Protein AF-A0AAD5UY06-F1 (afdb_monomer)

Structure (mmCIF, N/CA/C/O backbone):
data_AF-A0AAD5UY06-F1
#
_entry.id   AF-A0AAD5UY06-F1
#
loop_
_atom_site.group_PDB
_atom_site.id
_atom_site.type_symbol
_atom_site.label_atom_id
_atom_site.label_alt_id
_atom_site.label_comp_id
_atom_site.label_asym_id
_atom_site.label_entity_id
_atom_site.label_seq_id
_atom_site.pdbx_PDB_ins_code
_atom_site.Cartn_x
_atom_site.Cartn_y
_atom_site.Cartn_z
_atom_site.occupancy
_atom_site.B_iso_or_equiv
_atom_site.auth_seq_id
_atom_site.auth_comp_id
_atom_site.auth_asym_id
_atom_site.auth_atom_id
_atom_site.pdbx_PDB_model_num
ATOM 1 N N . MET A 1 1 ? -29.757 24.086 24.046 1.00 77.75 1 MET A N 1
ATOM 2 C CA . MET A 1 1 ? -29.259 24.997 22.995 1.00 77.75 1 MET A CA 1
ATOM 3 C C . MET A 1 1 ? -27.754 25.068 23.158 1.00 77.75 1 MET A C 1
ATOM 5 O O . MET A 1 1 ? -27.304 25.549 24.189 1.00 77.75 1 MET A O 1
ATOM 9 N N . SER A 1 2 ? -26.995 24.480 22.238 1.00 86.00 2 SER A N 1
ATOM 10 C CA . SER A 1 2 ? -25.531 24.543 22.242 1.00 86.00 2 SER A CA 1
ATOM 11 C C . SER A 1 2 ? -25.090 25.928 21.772 1.00 86.00 2 SER A C 1
ATOM 13 O O . SER A 1 2 ? -25.545 26.397 20.732 1.00 86.00 2 SER A O 1
ATOM 15 N N . LEU A 1 3 ? -24.246 26.596 22.554 1.00 94.00 3 LEU A N 1
ATOM 16 C CA . LEU A 1 3 ? -23.576 27.822 22.129 1.00 94.00 3 LEU A CA 1
ATOM 17 C C . LEU A 1 3 ? -22.246 27.446 21.473 1.00 94.00 3 LEU A C 1
ATOM 19 O O . LEU A 1 3 ? -21.562 26.544 21.951 1.00 94.00 3 LEU A O 1
ATOM 23 N N . PHE A 1 4 ? -21.885 28.150 20.408 1.00 95.19 4 PHE A N 1
ATOM 24 C CA . PHE A 1 4 ? -20.635 27.997 19.672 1.00 95.19 4 PHE A CA 1
ATOM 25 C C . PHE A 1 4 ? -19.653 29.082 20.136 1.00 95.19 4 PHE A C 1
ATOM 27 O O . PHE A 1 4 ? -19.821 30.248 19.759 1.00 95.19 4 PHE A O 1
ATOM 34 N N . PRO A 1 5 ? -18.688 28.768 21.017 1.00 95.00 5 PRO A N 1
ATOM 35 C CA . PRO A 1 5 ? -17.690 29.734 21.456 1.00 95.00 5 PRO A CA 1
ATOM 36 C C . PRO A 1 5 ? -16.644 29.983 20.358 1.00 95.00 5 PRO A C 1
ATOM 38 O O . PRO A 1 5 ? -16.242 29.067 19.647 1.00 95.00 5 PRO A O 1
ATOM 4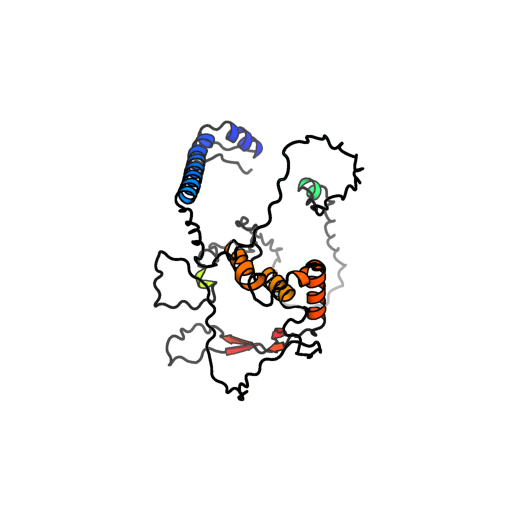1 N N . CYS A 1 6 ? -16.184 31.229 20.237 1.00 93.94 6 CYS A N 1
ATOM 42 C CA . CYS A 1 6 ? -14.934 31.561 19.549 1.00 93.94 6 CYS A CA 1
ATOM 43 C C . CYS A 1 6 ? -13.732 31.105 20.406 1.00 93.94 6 CYS A C 1
ATOM 45 O O . CYS A 1 6 ? -13.912 30.560 21.495 1.00 93.94 6 CYS A O 1
ATOM 47 N N . ILE A 1 7 ? -12.502 31.339 19.944 1.00 88.62 7 ILE A N 1
ATOM 48 C CA . ILE A 1 7 ? -11.278 31.008 20.692 1.00 88.62 7 ILE A CA 1
ATOM 49 C C . ILE A 1 7 ? -11.298 31.579 22.121 1.00 88.62 7 ILE A C 1
ATOM 51 O O . ILE A 1 7 ? -11.891 32.634 22.377 1.00 88.62 7 ILE A O 1
ATOM 55 N N . LEU A 1 8 ? -10.616 30.895 23.049 1.00 85.00 8 LEU A N 1
ATOM 56 C CA . LEU A 1 8 ? -10.601 31.212 24.489 1.00 85.00 8 LEU A CA 1
ATOM 57 C C . LEU A 1 8 ? -10.197 32.665 24.790 1.00 85.00 8 LEU A C 1
ATOM 59 O O . LEU A 1 8 ? -10.628 33.243 25.783 1.00 85.00 8 LEU A O 1
ATOM 63 N N . SER A 1 9 ? -9.411 33.291 23.915 1.00 86.69 9 SER A N 1
ATOM 64 C CA . SER A 1 9 ? -9.004 34.689 24.056 1.00 86.69 9 SER A CA 1
ATOM 65 C C . SER A 1 9 ? -10.114 35.688 23.685 1.00 86.69 9 SER A C 1
ATOM 67 O O . SER A 1 9 ? -10.102 36.825 24.167 1.00 86.69 9 SER A O 1
ATOM 69 N N . CYS A 1 10 ? -11.095 35.306 22.860 1.00 93.06 10 CYS A N 1
ATOM 70 C CA . CYS A 1 10 ? -12.186 36.175 22.412 1.00 93.06 10 CYS A CA 1
ATOM 71 C C . CYS A 1 10 ? -13.380 36.212 23.383 1.00 93.06 10 CYS A C 1
ATOM 73 O O . CYS A 1 10 ? -14.016 37.259 23.520 1.00 93.06 10 CYS A O 1
ATOM 75 N N . ASN A 1 11 ? -13.670 35.111 24.088 1.00 94.00 11 ASN A N 1
ATOM 76 C CA . ASN A 1 11 ? -14.791 34.983 25.040 1.00 94.00 11 ASN A CA 1
ATOM 77 C C . ASN A 1 11 ? -16.193 35.307 24.473 1.00 94.00 11 ASN A C 1
ATOM 79 O O . ASN A 1 11 ? -17.144 35.498 25.232 1.00 94.00 11 ASN A O 1
ATOM 83 N N . ARG A 1 12 ? -16.365 35.355 23.147 1.00 95.19 12 ARG A N 1
ATOM 84 C CA . ARG A 1 12 ? -17.683 35.502 22.506 1.00 95.19 12 ARG A CA 1
ATOM 85 C C . ARG A 1 12 ? -18.264 34.136 22.168 1.00 95.19 12 ARG A C 1
ATOM 87 O O . ARG A 1 12 ? -17.536 33.252 21.729 1.00 95.19 12 ARG A O 1
ATOM 94 N N . SER A 1 13 ? -19.573 33.980 22.349 1.00 96.69 13 SER A N 1
ATOM 95 C CA . SER A 1 13 ? -20.305 32.767 21.978 1.00 96.69 13 SER A CA 1
ATOM 96 C C . SER A 1 13 ? -21.542 33.104 21.152 1.00 96.69 13 SER A C 1
ATOM 98 O O . SER A 1 13 ? -22.150 34.161 21.324 1.00 96.69 13 SER A O 1
ATOM 100 N N . PHE A 1 14 ? -21.886 32.211 20.227 1.00 97.19 14 PHE A N 1
ATOM 101 C CA . PHE A 1 14 ? -22.936 32.416 19.234 1.00 97.19 14 PHE A CA 1
ATOM 102 C C . PHE A 1 14 ? -23.979 31.305 19.322 1.00 97.19 14 PHE A C 1
ATOM 104 O O . PHE A 1 14 ? -23.667 30.167 19.657 1.00 97.19 14 PHE A O 1
ATOM 111 N N . GLN A 1 15 ? -25.238 31.628 19.031 1.00 96.44 15 GLN A N 1
ATOM 112 C CA . GLN A 1 15 ? -26.334 30.648 19.055 1.00 96.44 15 GLN A CA 1
ATOM 113 C C . GLN A 1 15 ? -26.358 29.753 17.810 1.00 96.44 15 GLN A C 1
ATOM 115 O O . GLN A 1 15 ? -26.984 28.698 17.821 1.00 96.44 15 GLN A O 1
ATOM 120 N N . THR A 1 16 ? -25.690 30.178 16.739 1.00 96.62 16 THR A N 1
ATOM 121 C CA . THR A 1 16 ? -25.602 29.460 15.470 1.00 96.62 16 THR A CA 1
ATOM 122 C C . THR A 1 16 ? -24.152 29.399 15.015 1.00 96.62 16 THR A C 1
ATOM 124 O O . THR A 1 16 ? -23.382 30.340 15.219 1.00 96.62 16 THR A O 1
ATOM 127 N N . GLU A 1 17 ? -23.793 28.304 14.355 1.00 95.12 17 GLU A N 1
ATOM 128 C CA . GLU A 1 17 ? -22.477 28.110 13.740 1.00 95.12 17 GLU A CA 1
ATOM 129 C C . GLU A 1 17 ? -22.175 29.195 12.694 1.00 95.12 17 GLU A C 1
ATOM 131 O O . GLU A 1 17 ? -21.073 29.732 12.635 1.00 95.12 17 GLU A O 1
ATOM 136 N N . HIS A 1 18 ? -23.191 29.622 11.940 1.00 95.75 18 HIS A N 1
ATOM 137 C CA . HIS A 1 18 ? -23.053 30.716 10.979 1.00 95.75 18 HIS A CA 1
ATOM 138 C C . HIS A 1 18 ? -22.648 32.047 11.641 1.00 95.75 18 HIS A C 1
ATOM 140 O O . HIS A 1 18 ? -21.861 32.805 11.078 1.00 95.75 18 HIS A O 1
ATOM 146 N N . GLY A 1 19 ? -23.139 32.321 12.856 1.00 96.19 19 GLY A N 1
ATOM 147 C CA . GLY A 1 19 ? -22.737 33.501 13.624 1.00 96.19 19 GLY A CA 1
ATOM 148 C C . GLY A 1 19 ? -21.281 33.440 14.094 1.00 96.19 19 GLY A C 1
ATOM 149 O O . GLY A 1 19 ? -20.607 34.469 14.106 1.00 96.19 19 GLY A O 1
ATOM 150 N N . LEU A 1 20 ? -20.785 32.241 14.425 1.00 96.62 20 LEU A N 1
ATOM 151 C CA . LEU A 1 20 ? -19.372 32.020 14.738 1.00 96.62 20 LEU A CA 1
ATOM 152 C C . LEU A 1 20 ? -18.494 32.286 13.509 1.00 96.62 20 LEU A C 1
ATOM 154 O O . LEU A 1 20 ? -17.510 33.009 13.628 1.00 96.62 20 LEU A O 1
ATOM 158 N N . TYR A 1 21 ? -18.879 31.762 12.344 1.00 95.31 21 TYR A N 1
ATOM 159 C CA . TYR A 1 21 ? -18.128 31.921 11.097 1.00 95.31 21 TYR A CA 1
ATOM 160 C C . TYR A 1 21 ? -17.954 33.398 10.701 1.00 95.31 21 TYR A C 1
ATOM 162 O O . TYR A 1 21 ? -16.833 33.868 10.533 1.00 95.31 21 TYR A O 1
ATOM 170 N N . ILE A 1 22 ? -19.044 34.178 10.675 1.00 96.56 22 ILE A N 1
ATOM 171 C CA . ILE A 1 22 ? -18.985 35.625 10.375 1.00 96.56 22 ILE A CA 1
ATOM 172 C C . ILE A 1 22 ? -18.099 36.369 11.385 1.00 96.56 22 ILE A C 1
ATOM 174 O O . ILE A 1 22 ? -17.405 37.336 11.057 1.00 96.56 22 ILE A O 1
ATOM 178 N N . HIS A 1 23 ? -18.142 35.946 12.648 1.00 96.19 23 HIS A N 1
ATOM 179 C CA . HIS A 1 23 ? -17.313 36.547 13.673 1.00 96.19 23 HIS A CA 1
ATOM 180 C C . HIS A 1 23 ? -15.830 36.206 13.500 1.00 96.19 23 HIS A C 1
ATOM 182 O O . HIS A 1 23 ? -15.013 37.099 13.692 1.00 96.19 23 HIS A O 1
ATOM 188 N N . GLN A 1 24 ? -15.477 34.969 13.140 1.00 94.00 24 GLN A N 1
ATOM 189 C CA . GLN A 1 24 ? -14.088 34.555 12.913 1.00 94.00 24 GLN A CA 1
ATOM 190 C C . GLN A 1 24 ? -13.412 35.406 11.831 1.00 94.00 24 GLN A C 1
ATOM 192 O O . GLN A 1 24 ? -12.307 35.887 12.072 1.00 94.00 24 GLN A O 1
ATOM 197 N N . ASP A 1 25 ? -14.117 35.725 10.740 1.00 92.56 25 ASP A N 1
ATOM 198 C CA . ASP A 1 25 ? -13.609 36.592 9.660 1.00 92.56 25 ASP A CA 1
ATOM 199 C C . ASP A 1 25 ? -13.290 38.030 10.110 1.00 92.56 25 ASP A C 1
ATOM 201 O O . ASP A 1 25 ? -12.508 38.738 9.479 1.00 92.56 25 ASP A O 1
ATOM 205 N N . THR A 1 26 ? -13.900 38.493 11.205 1.00 94.25 26 THR A N 1
ATOM 206 C CA . THR A 1 26 ? -13.726 39.860 11.735 1.00 94.25 26 THR A CA 1
ATOM 207 C C . THR A 1 26 ? -13.037 39.895 13.100 1.00 94.25 26 THR A C 1
ATOM 209 O O . THR A 1 26 ? -12.830 40.966 13.680 1.00 94.25 26 THR A O 1
ATOM 212 N N . CYS A 1 27 ? -12.685 38.736 13.656 1.00 94.38 27 CYS A N 1
ATOM 213 C CA . CYS A 1 27 ? -12.135 38.629 14.995 1.00 94.38 27 CYS A CA 1
ATOM 214 C C . CYS A 1 27 ? -10.631 38.902 14.968 1.00 94.38 27 CYS A C 1
ATOM 216 O O . CYS A 1 27 ? -9.838 38.026 14.638 1.00 94.38 27 CYS A O 1
ATOM 218 N N . ALA A 1 28 ? -10.233 40.091 15.428 1.00 91.00 28 ALA A N 1
ATOM 219 C CA . ALA A 1 28 ? -8.824 40.485 15.518 1.00 91.00 28 ALA A CA 1
ATOM 220 C C . ALA A 1 28 ? -7.954 39.495 16.316 1.00 91.00 28 ALA A C 1
ATOM 222 O O . ALA A 1 28 ? -6.780 39.332 16.016 1.00 91.00 28 ALA A O 1
ATOM 223 N N . LYS A 1 29 ? -8.525 38.815 17.323 1.00 89.44 29 LYS A N 1
ATOM 224 C CA . LYS A 1 29 ? -7.802 37.806 18.116 1.00 89.44 29 LYS A CA 1
ATOM 225 C C . LYS A 1 29 ? -7.664 36.465 17.398 1.00 89.44 29 LYS A C 1
ATOM 227 O O . LYS A 1 29 ? -6.741 35.724 17.694 1.00 89.44 29 LYS A O 1
ATOM 232 N N . TYR A 1 30 ? -8.598 36.148 16.502 1.00 86.94 30 TYR A N 1
ATOM 233 C CA . TYR A 1 30 ? -8.560 34.930 15.695 1.00 86.94 30 TYR A CA 1
ATOM 234 C C . TYR A 1 30 ? -7.515 35.054 14.587 1.00 86.94 30 TYR A C 1
ATOM 236 O O . TYR A 1 30 ? -6.731 34.138 14.389 1.00 86.94 30 TYR A O 1
ATOM 244 N N . SER A 1 31 ? -7.428 36.228 13.954 1.00 82.69 31 SER A N 1
ATOM 245 C CA . SER A 1 31 ? -6.399 36.518 12.950 1.00 82.69 31 SER A CA 1
ATOM 246 C C . SER A 1 31 ? -4.975 36.606 13.513 1.00 82.69 31 SER A C 1
ATOM 248 O O . SER A 1 31 ? -4.021 36.458 12.759 1.00 82.69 31 SER A O 1
ATOM 250 N N . ASP A 1 32 ? -4.815 36.883 14.811 1.00 80.19 32 ASP A N 1
ATOM 251 C CA . ASP A 1 32 ? -3.492 37.048 15.435 1.00 80.19 32 ASP A CA 1
ATOM 252 C C . ASP A 1 32 ? -2.782 35.698 15.655 1.00 80.19 32 ASP A C 1
ATOM 254 O O . ASP A 1 32 ? -1.564 35.600 15.527 1.00 80.19 32 ASP A O 1
ATOM 258 N N . GLU A 1 33 ? -3.535 34.624 15.917 1.00 67.88 33 GLU A N 1
ATOM 259 C CA . GLU A 1 33 ? -2.976 33.279 16.140 1.00 67.88 33 GLU A CA 1
ATOM 260 C C . GLU A 1 33 ? -2.447 32.631 14.846 1.00 67.88 33 GLU A C 1
ATOM 262 O O . GLU A 1 33 ? -1.496 31.849 14.895 1.00 67.88 33 GLU A O 1
ATOM 267 N N . ASP A 1 34 ? -2.960 33.029 13.677 1.00 69.12 34 ASP A N 1
ATOM 268 C CA . ASP A 1 34 ? -2.454 32.551 12.380 1.00 69.12 34 ASP A CA 1
ATOM 269 C C . ASP A 1 34 ? -1.023 33.029 12.077 1.00 69.12 34 ASP A C 1
ATOM 271 O O . ASP A 1 34 ? -0.337 32.455 11.228 1.00 69.12 34 ASP A O 1
ATOM 275 N N . THR A 1 35 ? -0.512 34.032 12.800 1.00 73.50 35 THR A N 1
ATOM 276 C CA . THR A 1 35 ? 0.880 34.485 12.640 1.00 73.50 35 THR A CA 1
ATOM 277 C C . THR A 1 35 ? 1.890 33.412 13.047 1.00 73.50 35 THR A C 1
ATOM 279 O O . THR A 1 35 ? 2.929 33.275 12.401 1.00 73.50 35 THR A O 1
ATOM 282 N N . GLN A 1 36 ? 1.571 32.590 14.054 1.00 76.44 36 GLN A N 1
ATOM 283 C CA . GLN A 1 36 ? 2.441 31.490 14.482 1.00 76.44 36 GLN A CA 1
ATOM 284 C C . GLN A 1 36 ? 2.476 30.363 13.446 1.00 76.44 36 GLN A C 1
ATOM 286 O O . GLN A 1 36 ? 3.527 29.767 13.208 1.00 76.44 36 GLN A O 1
ATOM 291 N N . LEU A 1 37 ? 1.342 30.096 12.791 1.00 78.56 37 LEU A N 1
ATOM 292 C CA . LEU A 1 37 ? 1.245 29.089 11.738 1.00 78.56 37 LEU A CA 1
ATOM 293 C C . LEU A 1 37 ? 1.997 29.527 10.472 1.00 78.56 37 LEU A C 1
ATOM 295 O O . LEU A 1 37 ? 2.695 28.722 9.855 1.00 78.56 37 LEU A O 1
ATOM 299 N N . LEU A 1 38 ? 1.916 30.815 10.124 1.00 81.62 38 LEU A N 1
ATOM 300 C CA . LEU A 1 38 ? 2.693 31.407 9.033 1.00 81.62 38 LEU A CA 1
ATOM 301 C C . LEU A 1 38 ? 4.203 31.377 9.310 1.00 81.62 38 LEU A C 1
ATOM 303 O O . LEU A 1 38 ? 4.976 31.055 8.408 1.00 81.62 38 LEU A O 1
ATOM 307 N N . GLU A 1 39 ? 4.631 31.646 10.546 1.00 86.75 39 GLU A N 1
ATOM 308 C CA . GLU A 1 39 ? 6.047 31.563 10.925 1.00 86.75 39 GLU A CA 1
ATOM 309 C C . GLU A 1 39 ? 6.565 30.116 10.894 1.00 86.75 39 GLU A C 1
ATOM 311 O O . GLU A 1 39 ? 7.663 29.862 10.398 1.00 86.75 39 GLU A O 1
ATOM 316 N N . LEU A 1 40 ? 5.758 29.138 11.324 1.00 83.00 40 LEU A N 1
ATOM 317 C CA . LEU A 1 40 ? 6.093 27.715 11.190 1.00 83.00 40 LEU A CA 1
ATOM 318 C C . LEU A 1 40 ? 6.228 27.279 9.726 1.00 83.00 40 LEU A C 1
ATOM 320 O O . LEU A 1 40 ? 7.172 26.566 9.382 1.00 83.00 40 LEU A O 1
ATOM 324 N N . LEU A 1 41 ? 5.323 27.728 8.852 1.00 88.62 41 LEU A N 1
ATOM 325 C CA . LEU A 1 41 ? 5.417 27.497 7.408 1.00 88.62 41 LEU A CA 1
ATOM 326 C C . LEU A 1 41 ? 6.693 28.111 6.822 1.00 88.62 41 LEU A C 1
ATOM 328 O O . LEU A 1 41 ? 7.373 27.464 6.020 1.00 88.62 41 LEU A O 1
ATOM 332 N N . ARG A 1 42 ? 7.054 29.327 7.247 1.00 92.69 42 ARG A N 1
ATOM 333 C CA . ARG A 1 42 ? 8.292 29.995 6.829 1.00 92.69 42 ARG A CA 1
ATOM 334 C C . ARG A 1 42 ? 9.521 29.180 7.228 1.00 92.69 42 ARG A C 1
ATOM 336 O O . ARG A 1 42 ? 10.321 28.843 6.358 1.00 92.69 42 ARG A O 1
ATOM 343 N N . LEU A 1 43 ? 9.614 28.775 8.495 1.00 92.69 43 LEU A N 1
ATOM 344 C CA . LEU A 1 43 ? 10.716 27.954 9.009 1.00 92.69 43 LEU A CA 1
ATOM 345 C C . LEU A 1 43 ? 10.825 26.600 8.295 1.00 92.69 43 LEU A C 1
ATOM 347 O O . LEU A 1 43 ? 11.925 26.148 7.981 1.00 92.69 43 LEU A O 1
ATOM 351 N N . HIS A 1 44 ? 9.694 25.956 8.000 1.00 91.44 44 HIS A N 1
ATOM 352 C CA . HIS A 1 44 ? 9.682 24.693 7.262 1.00 91.44 44 HIS A CA 1
ATOM 353 C C . HIS A 1 44 ? 10.210 24.865 5.832 1.00 91.44 44 HIS A C 1
ATOM 355 O O . HIS A 1 44 ? 10.978 24.040 5.338 1.00 91.44 44 HIS A O 1
ATOM 361 N N . THR A 1 45 ? 9.835 25.962 5.174 1.00 91.50 45 THR A N 1
ATOM 362 C CA . THR A 1 45 ? 10.294 26.270 3.815 1.00 91.50 45 THR A CA 1
ATOM 363 C C . THR A 1 45 ? 11.790 26.589 3.801 1.00 91.50 45 THR A C 1
ATOM 365 O O . THR A 1 45 ? 12.518 26.059 2.965 1.00 91.50 45 THR A O 1
ATOM 368 N N . GLU A 1 46 ? 12.269 27.379 4.768 1.00 93.56 46 GLU A N 1
ATOM 369 C CA . GLU A 1 46 ? 13.695 27.688 4.939 1.00 93.56 46 GLU A CA 1
ATOM 370 C C . GLU A 1 46 ? 14.524 26.417 5.150 1.00 93.56 46 GLU A C 1
ATOM 372 O O . GLU A 1 46 ? 15.559 26.239 4.503 1.00 93.56 46 GLU A O 1
ATOM 377 N N . ARG A 1 47 ? 14.032 25.480 5.968 1.00 92.12 47 ARG A N 1
ATOM 378 C CA . ARG A 1 47 ? 14.693 24.191 6.194 1.00 92.12 47 ARG A CA 1
ATOM 379 C C . ARG A 1 47 ? 14.818 23.362 4.917 1.00 92.12 47 ARG A C 1
ATOM 381 O O . ARG A 1 47 ? 15.908 22.881 4.628 1.00 92.12 47 ARG A O 1
ATOM 388 N N . ILE A 1 48 ? 13.746 23.245 4.128 1.00 88.81 48 ILE A N 1
ATOM 389 C CA . ILE A 1 48 ? 13.789 22.527 2.842 1.00 88.81 48 ILE A CA 1
ATOM 390 C C . ILE A 1 48 ? 14.817 23.170 1.905 1.00 88.81 48 ILE A C 1
ATOM 392 O O . ILE A 1 48 ? 15.586 22.470 1.249 1.00 88.81 48 ILE A O 1
ATOM 396 N N . THR A 1 49 ? 14.854 24.504 1.843 1.00 91.25 49 THR A N 1
ATOM 397 C CA . THR A 1 49 ? 15.813 25.202 0.976 1.00 91.25 49 THR A CA 1
ATOM 398 C C . THR A 1 49 ? 17.260 25.040 1.439 1.00 91.25 49 THR A C 1
ATOM 400 O O . THR A 1 49 ? 18.145 24.914 0.596 1.00 91.25 49 THR A O 1
ATOM 403 N N . ALA A 1 50 ? 17.507 24.990 2.751 1.00 90.62 50 ALA A N 1
ATOM 404 C CA . ALA A 1 50 ? 18.832 24.741 3.307 1.00 90.62 50 ALA A CA 1
ATOM 405 C C . ALA A 1 50 ? 19.296 23.302 3.027 1.00 90.62 50 ALA A C 1
ATOM 407 O O . ALA A 1 50 ? 20.404 23.106 2.537 1.00 90.62 50 ALA A O 1
ATOM 408 N N . GLU A 1 51 ? 18.424 22.309 3.231 1.00 87.38 51 GLU A N 1
ATOM 409 C CA . GLU A 1 51 ? 18.713 20.900 2.928 1.00 87.38 51 GLU A CA 1
ATOM 410 C C . GLU A 1 51 ? 18.985 20.681 1.425 1.00 87.38 51 GLU A C 1
ATOM 412 O O . GLU A 1 51 ? 19.871 19.907 1.060 1.00 87.38 51 GLU A O 1
ATOM 417 N N . ALA A 1 52 ? 18.290 21.408 0.542 1.00 83.56 52 ALA A N 1
ATOM 418 C CA . ALA A 1 52 ? 18.548 21.375 -0.899 1.00 83.56 52 ALA A CA 1
ATOM 419 C C . ALA A 1 52 ? 19.875 22.050 -1.300 1.00 83.56 52 ALA A C 1
ATOM 421 O O . ALA A 1 52 ? 20.513 21.616 -2.258 1.00 83.56 52 ALA A O 1
ATOM 422 N N . ALA A 1 53 ? 20.299 23.100 -0.589 1.00 86.00 53 ALA A N 1
ATOM 423 C CA . ALA A 1 53 ? 21.557 23.803 -0.857 1.00 86.00 53 ALA A CA 1
ATOM 424 C C . ALA A 1 53 ? 22.789 23.056 -0.317 1.00 86.00 53 ALA A C 1
ATOM 426 O O . ALA A 1 53 ? 23.878 23.183 -0.876 1.00 86.00 53 ALA A O 1
ATOM 427 N N . GLU A 1 54 ? 22.626 22.277 0.755 1.00 80.25 54 GLU A N 1
ATOM 428 C CA . GLU A 1 54 ? 23.707 21.509 1.375 1.00 80.25 54 GLU A CA 1
ATOM 429 C C . GLU A 1 54 ? 23.973 20.156 0.711 1.00 80.25 54 GLU A C 1
ATOM 431 O O . GLU A 1 54 ? 25.002 19.553 1.011 1.00 80.25 54 GLU A O 1
ATOM 436 N N . GLN A 1 55 ? 23.124 19.680 -0.212 1.00 71.94 55 GLN A N 1
ATOM 437 C CA . GLN A 1 55 ? 23.454 18.503 -1.019 1.00 71.94 55 GLN A CA 1
ATOM 438 C C . GLN A 1 55 ? 24.624 18.835 -1.958 1.00 71.94 55 GLN A C 1
ATOM 440 O O . GLN A 1 55 ? 24.441 19.538 -2.959 1.00 71.94 55 GLN A O 1
ATOM 445 N N . PRO A 1 56 ? 25.844 18.330 -1.686 1.00 58.69 56 PRO A N 1
ATOM 446 C CA . PRO A 1 56 ? 26.971 18.559 -2.565 1.00 58.69 56 PRO A CA 1
ATOM 447 C C . PRO A 1 56 ? 26.660 17.811 -3.853 1.00 58.69 56 PRO A C 1
ATOM 449 O O . PRO A 1 56 ? 26.413 16.603 -3.819 1.00 58.69 56 PRO A O 1
ATOM 452 N N . SER A 1 57 ? 26.676 18.522 -4.982 1.00 59.00 57 SER A N 1
ATOM 453 C CA . SER A 1 57 ? 26.713 17.895 -6.301 1.00 59.00 57 SER A CA 1
ATOM 454 C C . SER A 1 57 ? 27.844 16.877 -6.279 1.00 59.00 57 SER A C 1
ATOM 456 O O . SER A 1 57 ? 29.018 17.253 -6.291 1.00 59.00 57 SER A O 1
ATOM 458 N N . GLN A 1 58 ? 27.495 15.595 -6.160 1.00 56.22 58 GLN A N 1
ATOM 459 C CA . GLN A 1 58 ? 28.465 14.527 -6.266 1.00 56.22 58 GLN A CA 1
ATOM 460 C C . GLN A 1 58 ? 29.059 14.644 -7.660 1.00 56.22 58 GLN A C 1
ATOM 462 O O . GLN A 1 58 ? 28.410 14.408 -8.677 1.00 56.22 58 GLN A O 1
ATOM 467 N N . HIS A 1 59 ? 30.293 15.132 -7.648 1.00 46.81 59 HIS A N 1
ATOM 468 C CA . HIS A 1 59 ? 31.244 15.177 -8.731 1.00 46.81 59 HIS A CA 1
ATOM 469 C C . HIS A 1 59 ? 31.099 13.902 -9.574 1.00 46.81 59 HIS A C 1
ATOM 471 O O . HIS A 1 59 ? 31.525 12.823 -9.163 1.00 46.81 59 HIS A O 1
ATOM 477 N N . TYR A 1 60 ? 30.519 14.025 -10.768 1.00 51.66 60 TYR A N 1
ATOM 478 C CA . TYR A 1 60 ? 30.798 13.074 -11.832 1.00 51.66 60 TYR A CA 1
ATOM 479 C C . TYR A 1 60 ? 32.269 13.276 -12.188 1.00 51.66 60 TYR A C 1
ATOM 481 O O . TYR A 1 60 ? 32.632 14.190 -12.928 1.00 51.66 60 TYR A O 1
ATOM 489 N N . THR A 1 61 ? 33.136 12.466 -11.587 1.00 48.03 61 THR A N 1
ATOM 490 C CA . THR A 1 61 ? 34.522 12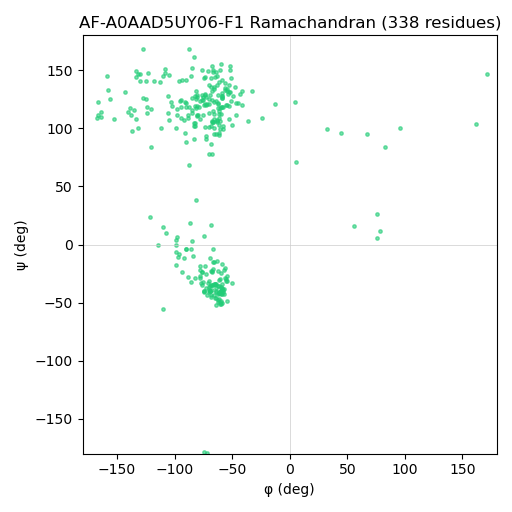.327 -12.019 1.00 48.03 61 THR A CA 1
ATOM 491 C C . THR A 1 61 ? 34.483 11.805 -13.449 1.00 48.03 61 THR A C 1
ATOM 493 O O . THR A 1 61 ? 34.183 10.636 -13.689 1.00 48.03 61 THR A O 1
ATOM 496 N N . ALA A 1 62 ? 34.716 12.710 -14.400 1.00 45.91 62 ALA A N 1
ATOM 497 C CA . ALA A 1 62 ? 34.933 12.386 -15.796 1.00 45.91 62 ALA A CA 1
ATOM 498 C C . ALA A 1 62 ? 36.042 11.331 -15.877 1.00 45.91 62 ALA A C 1
ATOM 500 O O . ALA A 1 62 ? 37.158 11.554 -15.407 1.00 45.91 62 ALA A O 1
ATOM 501 N N . LEU A 1 63 ? 35.707 10.164 -16.422 1.00 49.91 63 LEU A N 1
ATOM 502 C CA . LEU A 1 63 ? 36.685 9.137 -16.737 1.00 49.91 63 LEU A CA 1
ATOM 503 C C . LEU A 1 63 ? 37.657 9.700 -17.777 1.00 49.91 63 LEU A C 1
ATOM 505 O O . LEU A 1 63 ? 37.255 10.135 -18.856 1.00 49.91 63 LEU A O 1
ATOM 509 N N . GLU A 1 64 ? 38.931 9.695 -17.399 1.00 54.78 64 GLU A N 1
ATOM 510 C CA . GLU A 1 64 ? 40.081 9.981 -18.249 1.00 54.78 64 GLU A CA 1
ATOM 511 C C . GLU A 1 64 ? 40.048 9.142 -19.546 1.00 54.78 64 GLU A C 1
ATOM 513 O O . GLU A 1 64 ? 39.664 7.966 -19.510 1.00 54.78 64 GLU A O 1
ATOM 518 N N . PRO A 1 65 ? 40.483 9.692 -20.695 1.00 48.97 65 PRO A N 1
ATOM 519 C CA . PRO A 1 65 ? 40.598 8.934 -21.931 1.00 48.97 65 PRO A CA 1
ATOM 520 C C . PRO A 1 65 ? 41.802 7.985 -21.864 1.00 48.97 65 PRO A C 1
ATOM 522 O O . PRO A 1 65 ? 42.928 8.398 -21.593 1.00 48.97 65 PRO A O 1
ATOM 525 N N . PHE A 1 66 ? 41.567 6.709 -22.168 1.00 45.97 66 PHE A N 1
ATOM 526 C CA . PHE A 1 66 ? 42.610 5.700 -22.361 1.00 45.97 66 PHE A CA 1
ATOM 527 C C . PHE A 1 66 ? 43.681 6.159 -23.375 1.00 45.97 66 PHE A C 1
ATOM 529 O O . PHE A 1 66 ? 43.327 6.531 -24.498 1.00 45.97 66 PHE A O 1
ATOM 536 N N . PRO A 1 67 ? 44.984 6.047 -23.052 1.00 56.75 67 PRO A N 1
ATOM 537 C CA . PRO A 1 67 ? 46.061 6.180 -24.017 1.00 56.75 67 PRO A CA 1
ATOM 538 C C . PRO A 1 67 ? 46.448 4.789 -24.534 1.00 56.75 67 PRO A C 1
ATOM 540 O O . PRO A 1 67 ? 46.991 3.987 -23.788 1.00 56.75 67 PRO A O 1
ATOM 543 N N . ASP A 1 68 ? 46.123 4.489 -25.789 1.00 49.00 68 ASP A N 1
ATOM 544 C CA . ASP A 1 68 ? 46.989 3.779 -26.747 1.00 49.00 68 ASP A CA 1
ATOM 545 C C . ASP A 1 68 ? 46.148 3.219 -27.894 1.00 49.00 68 ASP A C 1
ATOM 547 O O . ASP A 1 68 ? 45.495 2.181 -27.793 1.00 49.00 68 ASP A O 1
ATOM 551 N N . SER A 1 69 ? 46.219 3.883 -29.043 1.00 45.41 69 SER A N 1
ATOM 552 C CA . SER A 1 69 ? 46.045 3.245 -30.345 1.00 45.41 69 SER A CA 1
ATOM 553 C C . SER A 1 69 ? 46.832 4.048 -31.372 1.00 45.41 69 SER A C 1
ATOM 555 O O . SER A 1 69 ? 46.501 5.182 -31.708 1.00 45.41 69 SER A O 1
ATOM 557 N N . LYS A 1 70 ? 47.936 3.445 -31.816 1.00 54.22 70 LYS A N 1
ATOM 558 C CA . LYS A 1 70 ? 48.838 3.953 -32.853 1.00 54.22 70 LYS A CA 1
ATOM 559 C C . LYS A 1 70 ? 48.073 4.226 -34.159 1.00 54.22 70 LYS A C 1
ATOM 561 O O . LYS A 1 70 ? 47.277 3.379 -34.565 1.00 54.22 70 LYS A O 1
ATOM 566 N N . PRO A 1 71 ? 48.361 5.333 -34.864 1.00 42.75 71 PRO A N 1
ATOM 567 C CA . PRO A 1 71 ? 47.751 5.617 -36.154 1.00 42.75 71 PRO A CA 1
ATOM 568 C C . PRO A 1 71 ? 48.412 4.781 -37.257 1.00 42.75 71 PRO A C 1
ATOM 570 O O . PRO A 1 71 ? 49.623 4.852 -37.475 1.00 42.75 71 PRO A O 1
ATOM 573 N N . LEU A 1 72 ? 47.603 4.002 -37.976 1.00 43.62 72 LEU A N 1
ATOM 574 C CA . LEU A 1 72 ? 47.963 3.512 -39.302 1.00 43.62 72 LEU A CA 1
ATOM 575 C C . LEU A 1 72 ? 47.740 4.648 -40.296 1.00 43.62 72 LEU A C 1
ATOM 577 O O . LEU A 1 72 ? 46.627 5.141 -40.465 1.00 43.62 72 LEU A O 1
ATOM 581 N N . ALA A 1 73 ? 48.830 5.059 -40.934 1.00 46.34 73 ALA A N 1
ATOM 582 C CA . ALA A 1 73 ? 48.810 5.943 -42.080 1.00 46.34 73 ALA A CA 1
ATOM 583 C C . ALA A 1 73 ? 48.061 5.269 -43.237 1.00 46.34 73 ALA A C 1
ATOM 585 O O . ALA A 1 73 ? 48.479 4.217 -43.721 1.00 46.34 73 ALA A O 1
ATOM 586 N N . LEU A 1 74 ? 46.997 5.908 -43.714 1.00 45.66 74 LEU A N 1
ATOM 587 C CA . LEU A 1 74 ? 46.531 5.722 -45.077 1.00 45.66 74 LEU A CA 1
ATOM 588 C C . LEU A 1 74 ? 46.157 7.092 -45.632 1.00 45.66 74 LEU A C 1
ATOM 590 O O . LEU A 1 74 ? 45.231 7.743 -45.156 1.00 45.66 74 LEU A O 1
ATOM 594 N N . SER A 1 75 ? 46.955 7.539 -46.598 1.00 45.25 75 SER A N 1
ATOM 595 C CA . SER A 1 75 ? 46.658 8.713 -47.400 1.00 45.25 75 SER A CA 1
ATOM 596 C C . SER A 1 75 ? 45.466 8.401 -48.297 1.00 45.25 75 SER A C 1
ATOM 598 O O . SER A 1 75 ? 45.342 7.283 -48.800 1.00 45.25 75 SER A O 1
ATOM 600 N N . SER A 1 76 ? 44.610 9.390 -48.514 1.00 45.28 76 SER A N 1
ATOM 601 C CA . SER A 1 76 ? 43.897 9.601 -49.773 1.00 45.28 76 SER A CA 1
ATOM 602 C C . SER A 1 76 ? 43.293 10.993 -49.722 1.00 45.28 76 SER A C 1
ATOM 604 O O . SER A 1 76 ? 42.405 11.278 -48.921 1.00 45.28 76 SER A O 1
ATOM 606 N N . ASP A 1 77 ? 43.853 11.849 -50.563 1.00 45.03 77 ASP A N 1
ATOM 607 C CA . ASP A 1 77 ? 43.348 13.157 -50.927 1.00 45.03 77 ASP A CA 1
ATOM 608 C C . ASP A 1 77 ? 41.908 13.040 -51.435 1.00 45.03 77 ASP A C 1
ATOM 610 O O . ASP A 1 77 ? 41.650 12.363 -52.431 1.00 45.03 77 ASP A O 1
ATOM 614 N N . VAL A 1 78 ? 40.975 13.717 -50.769 1.00 45.44 78 VAL A N 1
ATOM 615 C CA . VAL A 1 78 ? 39.714 14.133 -51.384 1.00 45.44 78 VAL A CA 1
ATOM 616 C C . VAL A 1 78 ? 39.438 15.560 -50.931 1.00 45.44 78 VAL A C 1
ATOM 618 O O . VAL A 1 78 ? 38.969 15.828 -49.827 1.00 45.44 78 VAL A O 1
ATOM 621 N N . GLU A 1 79 ? 39.803 16.469 -51.823 1.00 51.62 79 GLU A N 1
ATOM 622 C CA . GLU A 1 79 ? 39.363 17.852 -51.895 1.00 51.62 79 GLU A CA 1
ATOM 623 C C . GLU A 1 79 ? 37.834 17.850 -52.072 1.00 51.62 79 GLU A C 1
ATOM 625 O O . GLU A 1 79 ? 37.323 17.268 -53.030 1.00 51.62 79 GLU A O 1
ATOM 630 N N . VAL A 1 80 ? 37.089 18.428 -51.124 1.00 45.47 80 VAL A N 1
ATOM 631 C CA . VAL A 1 80 ? 35.650 18.663 -51.300 1.00 45.47 80 VAL A CA 1
ATOM 632 C C . VAL A 1 80 ? 35.373 20.140 -51.100 1.00 45.47 80 VAL A C 1
ATOM 634 O O . VAL A 1 80 ? 35.545 20.693 -50.013 1.00 45.47 80 VAL A O 1
ATOM 637 N N . ASP A 1 81 ? 34.977 20.734 -52.217 1.00 38.56 81 ASP A N 1
ATOM 638 C CA . ASP A 1 81 ? 34.569 22.109 -52.415 1.00 38.56 81 ASP A CA 1
ATOM 639 C C . ASP A 1 81 ? 33.558 22.600 -51.375 1.00 38.56 81 ASP A C 1
ATOM 641 O O . ASP A 1 81 ? 32.539 21.974 -51.070 1.00 38.56 81 ASP A O 1
ATOM 645 N N . LEU A 1 82 ? 33.841 23.808 -50.899 1.00 48.12 82 LEU A N 1
ATOM 646 C CA . LEU A 1 82 ? 32.859 24.736 -50.368 1.00 48.12 82 LEU A CA 1
ATOM 647 C C . LEU A 1 82 ? 31.895 25.158 -51.487 1.00 48.12 82 LEU A C 1
ATOM 649 O O . LEU A 1 82 ? 32.315 25.361 -52.621 1.00 48.12 82 LEU A O 1
ATOM 653 N N . LEU A 1 83 ? 30.649 25.434 -51.081 1.00 50.56 83 LEU A N 1
ATOM 654 C CA . LEU A 1 83 ? 29.512 25.994 -51.834 1.00 50.56 83 LEU A CA 1
ATOM 655 C C . LEU A 1 83 ? 28.533 24.949 -52.397 1.00 50.56 83 LEU A C 1
ATOM 657 O O . LEU A 1 83 ? 28.719 24.439 -53.492 1.00 50.56 83 LEU A O 1
ATOM 661 N N . ASN A 1 84 ? 27.399 24.760 -51.710 1.00 42.53 84 ASN A N 1
ATOM 662 C CA . ASN A 1 84 ? 26.118 25.180 -52.286 1.00 42.53 84 ASN A CA 1
ATOM 663 C C . ASN A 1 84 ? 25.012 25.248 -51.218 1.00 42.53 84 ASN A C 1
ATOM 665 O O . ASN A 1 84 ? 24.575 24.230 -50.682 1.00 42.53 84 ASN A O 1
ATOM 669 N N . SER A 1 85 ? 24.529 26.460 -50.948 1.00 50.19 85 SER A N 1
ATOM 670 C CA . SER A 1 85 ? 23.211 26.677 -50.359 1.00 50.19 85 SER A CA 1
ATOM 671 C C . SER A 1 85 ? 22.161 26.220 -51.362 1.00 50.19 85 SER A C 1
ATOM 673 O O . SER A 1 85 ? 22.112 26.740 -52.474 1.00 50.19 85 SER A O 1
ATOM 675 N N . THR A 1 86 ? 21.301 25.286 -50.968 1.00 45.03 86 THR A N 1
ATOM 676 C CA . THR A 1 86 ? 20.046 25.064 -51.686 1.00 45.03 86 THR A CA 1
ATOM 677 C C . THR A 1 86 ? 18.946 24.799 -50.673 1.00 45.03 86 THR A C 1
ATOM 679 O O . THR A 1 86 ? 18.988 23.807 -49.948 1.00 45.03 86 THR A O 1
ATOM 682 N N . ASP A 1 87 ? 18.004 25.740 -50.619 1.00 49.81 87 ASP A N 1
ATOM 683 C CA . ASP A 1 87 ? 16.679 25.591 -50.029 1.00 49.81 87 ASP A CA 1
ATOM 684 C C . ASP A 1 87 ? 16.057 24.264 -50.468 1.00 49.81 87 ASP A C 1
ATOM 686 O O . ASP A 1 87 ? 15.866 24.022 -51.663 1.00 49.81 87 ASP A O 1
ATOM 690 N N . VAL A 1 88 ? 15.713 23.420 -49.499 1.00 44.59 88 VAL A N 1
ATOM 691 C CA . VAL A 1 88 ? 14.812 22.291 -49.721 1.00 44.59 88 VAL A CA 1
ATOM 692 C C . VAL A 1 88 ? 13.479 22.658 -49.089 1.00 44.59 88 VAL A C 1
ATOM 694 O O . VAL A 1 88 ? 13.371 22.827 -47.875 1.00 44.59 88 VAL A O 1
ATOM 697 N N . LEU A 1 89 ? 12.492 22.817 -49.972 1.00 52.19 89 LEU A N 1
ATOM 698 C CA . LEU A 1 89 ? 11.072 22.943 -49.680 1.00 52.19 89 LEU A CA 1
ATOM 699 C C . LEU A 1 89 ? 10.632 21.954 -48.589 1.00 52.19 89 LEU A C 1
ATOM 701 O O . LEU A 1 89 ? 10.885 20.754 -48.685 1.00 52.19 89 LEU A O 1
ATOM 705 N N . MET A 1 90 ? 9.901 22.471 -47.600 1.00 43.38 90 MET A N 1
ATOM 706 C CA . MET A 1 90 ? 8.988 21.685 -46.774 1.00 43.38 90 MET A CA 1
ATOM 707 C C . MET A 1 90 ? 7.902 21.087 -47.674 1.00 43.38 90 MET A C 1
ATOM 709 O O . MET A 1 90 ? 7.074 21.826 -48.201 1.00 43.38 90 MET A O 1
ATOM 713 N N . ASP A 1 91 ? 7.905 19.766 -47.828 1.00 44.41 91 ASP A N 1
ATOM 714 C CA . ASP A 1 91 ? 6.743 19.020 -48.305 1.00 44.41 91 ASP A CA 1
ATOM 715 C C . ASP A 1 91 ? 5.789 18.758 -47.129 1.00 44.41 91 ASP A C 1
ATOM 717 O O . ASP A 1 91 ? 6.182 18.255 -46.071 1.00 44.41 91 ASP A O 1
ATOM 721 N N . ASP A 1 92 ? 4.528 19.133 -47.335 1.00 52.16 92 ASP A N 1
ATOM 722 C CA . ASP A 1 92 ? 3.391 18.937 -46.441 1.00 52.16 92 ASP A CA 1
ATOM 723 C C . ASP A 1 92 ? 3.150 17.446 -46.148 1.00 52.16 92 ASP A C 1
ATOM 725 O O . ASP A 1 92 ? 2.697 16.680 -47.003 1.00 52.16 92 ASP A O 1
ATOM 729 N N . ILE A 1 93 ? 3.382 17.035 -44.898 1.00 47.75 93 ILE A N 1
ATOM 730 C CA . ILE A 1 93 ? 2.917 15.747 -44.372 1.00 47.75 93 ILE A CA 1
ATOM 731 C C . ILE A 1 93 ? 1.520 15.961 -43.765 1.00 47.75 93 ILE A C 1
ATOM 733 O O . ILE A 1 93 ? 1.389 16.715 -42.794 1.00 47.75 93 ILE A O 1
ATOM 737 N N . PRO A 1 94 ? 0.459 15.301 -44.270 1.00 56.12 94 PRO A N 1
ATOM 738 C CA . PRO A 1 94 ? -0.873 15.432 -43.700 1.00 56.12 94 PRO A CA 1
ATOM 739 C C . PRO A 1 94 ? -0.921 14.744 -42.332 1.00 56.12 94 PRO A C 1
ATOM 741 O O . PRO A 1 94 ? -0.679 13.545 -42.205 1.00 56.12 94 PRO A O 1
ATOM 744 N N . SER A 1 95 ? -1.247 15.526 -41.303 1.00 52.12 95 SER A N 1
ATOM 745 C CA . SER A 1 95 ? -1.486 15.050 -39.939 1.00 52.12 95 SER A CA 1
ATOM 746 C C . SER A 1 95 ? -2.704 14.117 -39.882 1.00 52.12 95 SER A C 1
ATOM 748 O O . SER A 1 95 ? -3.805 14.561 -40.217 1.00 52.12 95 SER A O 1
ATOM 750 N N . PRO A 1 96 ? -2.586 12.867 -39.398 1.00 53.50 96 PRO A N 1
ATOM 751 C CA . PRO A 1 96 ? -3.746 12.112 -38.956 1.00 53.50 96 PRO A CA 1
ATOM 752 C C . PRO A 1 96 ? -4.103 12.533 -37.524 1.00 53.50 96 PRO A C 1
ATOM 754 O O . PRO A 1 96 ? -3.480 12.113 -36.550 1.00 53.50 96 PRO A O 1
ATOM 757 N N . SER A 1 97 ? -5.135 13.366 -37.397 1.00 55.56 97 SER A N 1
ATOM 758 C CA . SER A 1 97 ? -5.831 13.598 -36.134 1.00 55.56 97 SER A CA 1
ATOM 759 C C . SER A 1 97 ? -6.625 12.343 -35.759 1.00 55.56 97 SER A C 1
ATOM 761 O O . SER A 1 97 ? -7.705 12.096 -36.297 1.00 55.56 97 SER A O 1
ATOM 763 N N . MET A 1 98 ? -6.099 11.544 -34.834 1.00 48.41 98 MET A N 1
ATOM 764 C CA . MET A 1 98 ? -6.924 10.632 -34.047 1.00 48.41 98 MET A CA 1
ATOM 765 C C . MET A 1 98 ? -6.927 11.124 -32.606 1.00 48.41 98 MET A C 1
ATOM 767 O O . MET A 1 98 ? -5.976 10.913 -31.857 1.00 48.41 98 MET A O 1
ATOM 771 N N . ASP A 1 99 ? -8.015 11.804 -32.247 1.00 47.06 99 ASP A N 1
ATOM 772 C CA . ASP A 1 99 ? -8.376 12.104 -30.869 1.00 47.06 99 ASP A CA 1
ATOM 773 C C . ASP A 1 99 ? -8.584 10.780 -30.126 1.00 47.06 99 ASP A C 1
ATOM 775 O O . ASP A 1 99 ? -9.656 10.176 -30.161 1.00 47.06 99 ASP A O 1
ATOM 779 N N . ILE A 1 100 ? -7.534 10.298 -29.467 1.00 53.41 100 ILE A N 1
ATOM 780 C CA . ILE A 1 100 ? -7.648 9.232 -28.477 1.00 53.41 100 ILE A CA 1
ATOM 781 C C . ILE A 1 100 ? -8.115 9.919 -27.189 1.00 53.41 100 ILE A C 1
ATOM 783 O O . ILE A 1 100 ? -7.335 10.678 -26.601 1.00 53.41 100 ILE A O 1
ATOM 787 N N . PRO A 1 101 ? -9.360 9.706 -26.719 1.00 51.19 101 PRO A N 1
ATOM 788 C CA . PRO A 1 101 ? -9.790 10.255 -25.445 1.00 51.19 101 PRO A CA 1
ATOM 789 C C . PRO A 1 101 ? -8.930 9.619 -24.355 1.00 51.19 101 PRO A C 1
ATOM 791 O O . PRO A 1 101 ? -9.058 8.437 -24.039 1.00 51.19 101 PRO A O 1
ATOM 794 N N . SER A 1 102 ? -8.006 10.412 -23.818 1.00 52.25 102 SER A N 1
ATOM 795 C CA . SER A 1 102 ? -7.140 10.033 -22.711 1.00 52.25 102 SER A CA 1
ATOM 796 C C . SER A 1 102 ? -8.029 9.639 -21.529 1.00 52.25 102 SER A C 1
ATOM 798 O O . SER A 1 102 ? -8.645 10.484 -20.876 1.00 52.25 102 SER A O 1
ATOM 800 N N . GLY A 1 103 ? -8.164 8.328 -21.325 1.00 48.34 103 GLY A N 1
ATOM 801 C CA . GLY A 1 103 ? -9.019 7.706 -20.326 1.00 48.34 103 GLY A CA 1
ATOM 802 C C . GLY A 1 103 ? -8.523 7.987 -18.916 1.00 48.34 103 GLY A C 1
ATOM 803 O O . GLY A 1 103 ? -7.945 7.124 -18.263 1.00 48.34 103 GLY A O 1
ATOM 804 N N . ARG A 1 104 ? -8.787 9.191 -18.406 1.00 51.84 104 ARG A N 1
ATOM 805 C CA . ARG A 1 104 ? -8.880 9.395 -16.962 1.00 51.84 104 ARG A CA 1
ATOM 806 C C . ARG A 1 104 ? -10.108 8.614 -16.516 1.00 51.84 104 ARG A C 1
ATOM 808 O O . ARG A 1 104 ? -11.230 9.022 -16.811 1.00 51.84 104 ARG A O 1
ATOM 815 N N . GLY A 1 105 ? -9.881 7.466 -15.874 1.00 53.06 105 GLY A N 1
ATOM 816 C CA . GLY A 1 105 ? -10.942 6.633 -15.314 1.00 53.06 105 GLY A CA 1
ATOM 817 C C . GLY A 1 105 ? -11.965 7.507 -14.597 1.00 53.06 105 GLY A C 1
ATOM 818 O O . GLY A 1 105 ? -11.590 8.400 -13.831 1.00 53.06 105 GLY A O 1
ATOM 819 N N . MET A 1 106 ? -13.245 7.307 -14.921 1.00 52.41 106 MET A N 1
ATOM 820 C CA . MET A 1 106 ? -14.342 8.085 -14.358 1.00 52.41 106 MET A CA 1
ATOM 821 C C . MET A 1 106 ? -14.234 8.056 -12.838 1.00 52.41 106 MET A C 1
ATOM 823 O O . MET A 1 106 ? -14.461 7.036 -12.191 1.00 52.41 106 MET A O 1
ATOM 827 N N . ARG A 1 107 ? -13.848 9.194 -12.262 1.00 60.22 107 ARG A N 1
ATOM 828 C CA . ARG A 1 107 ? -13.836 9.375 -10.820 1.00 60.22 107 ARG A CA 1
ATOM 829 C C . ARG A 1 107 ? -15.299 9.370 -10.400 1.00 60.22 107 ARG A C 1
ATOM 831 O O . ARG A 1 107 ? -15.997 10.356 -10.634 1.00 60.22 107 ARG A O 1
ATOM 838 N N . ASN A 1 108 ? -15.764 8.251 -9.848 1.00 65.31 108 ASN A N 1
ATOM 839 C CA . ASN A 1 108 ? -17.084 8.152 -9.239 1.00 65.31 108 ASN A CA 1
ATOM 840 C C . ASN A 1 108 ? -17.143 9.212 -8.142 1.00 65.31 108 ASN A C 1
ATOM 842 O O . ASN A 1 108 ? -16.556 9.058 -7.070 1.00 65.31 108 ASN A O 1
ATOM 846 N N . LYS A 1 109 ? -17.765 10.349 -8.458 1.00 72.69 109 LYS A N 1
ATOM 847 C CA . LYS A 1 109 ? -17.991 11.408 -7.487 1.00 72.69 109 LYS A CA 1
ATOM 848 C C . LYS A 1 109 ? -18.957 10.825 -6.474 1.00 72.69 109 LYS A C 1
ATOM 850 O O . LYS A 1 109 ? -20.096 10.525 -6.825 1.00 72.69 109 LYS A O 1
ATOM 855 N N . GLN A 1 110 ? -18.484 10.626 -5.249 1.00 74.00 110 GLN A N 1
ATOM 856 C CA . GLN A 1 110 ? -19.383 10.288 -4.162 1.00 74.00 110 GLN A CA 1
ATOM 857 C C . GLN A 1 110 ? -20.450 11.390 -4.077 1.00 74.00 110 GLN A C 1
ATOM 859 O O . GLN A 1 110 ? -20.105 12.575 -4.194 1.00 74.00 110 GLN A O 1
ATOM 864 N N . PRO A 1 111 ? -21.737 11.022 -3.975 1.00 73.25 111 PRO A N 1
ATOM 865 C CA . PRO A 1 111 ? -22.812 11.993 -3.880 1.00 73.25 111 PRO A CA 1
ATOM 866 C C . PRO A 1 111 ? -22.546 12.906 -2.685 1.00 73.25 111 PRO A C 1
ATOM 868 O O . PRO A 1 111 ? -22.144 12.457 -1.613 1.00 73.25 111 PRO A O 1
ATOM 871 N N . THR A 1 112 ? -22.723 14.209 -2.887 1.00 83.88 112 THR A N 1
ATOM 872 C CA . THR A 1 112 ? -22.576 15.183 -1.807 1.00 83.88 112 THR A CA 1
ATOM 873 C C . THR A 1 112 ? -23.591 14.875 -0.707 1.00 83.88 112 THR A C 1
ATOM 875 O O . THR A 1 112 ? -24.674 14.363 -0.986 1.00 83.88 112 THR A O 1
ATOM 878 N N . TRP A 1 113 ? -23.270 15.202 0.545 1.00 72.94 113 TRP A N 1
ATOM 879 C CA . TRP A 1 113 ? -24.135 14.921 1.700 1.00 72.94 113 TRP A CA 1
ATOM 880 C C . TRP A 1 113 ? -25.592 15.396 1.508 1.00 72.94 113 TRP A C 1
ATOM 882 O O . TRP A 1 113 ? -26.524 14.703 1.895 1.00 72.94 113 TRP A O 1
ATOM 892 N N . LYS A 1 114 ? -25.797 16.508 0.786 1.00 80.56 114 LYS A N 1
ATOM 893 C CA . LYS A 1 114 ? -27.126 17.027 0.416 1.00 80.56 114 LYS A CA 1
ATOM 894 C C . LYS A 1 114 ? -27.955 16.076 -0.456 1.00 80.56 114 LYS A C 1
ATOM 896 O O . LYS A 1 114 ? -29.175 16.113 -0.395 1.00 80.56 114 LYS A O 1
ATOM 901 N N . ILE A 1 115 ? -27.312 15.259 -1.290 1.00 81.06 115 ILE A N 1
ATOM 902 C CA . ILE A 1 115 ? -27.986 14.240 -2.110 1.00 81.06 115 ILE A CA 1
ATOM 903 C C . ILE A 1 115 ? -28.371 13.039 -1.239 1.00 81.06 115 ILE A C 1
ATOM 905 O O . ILE A 1 115 ? -29.432 12.458 -1.446 1.00 81.06 115 ILE A O 1
ATOM 909 N N . LEU A 1 116 ? -27.551 12.697 -0.239 1.00 77.00 116 LEU A N 1
ATOM 910 C CA . LEU A 1 116 ? -27.869 11.632 0.716 1.00 77.00 116 LEU A CA 1
ATOM 911 C C . LEU A 1 116 ? -29.067 11.999 1.608 1.00 77.00 116 LEU A C 1
ATOM 913 O O . LEU A 1 116 ? -29.887 11.131 1.884 1.00 77.00 116 LEU A O 1
ATOM 917 N N . GLU A 1 117 ? -29.233 13.273 1.980 1.00 84.00 117 GLU A N 1
ATOM 918 C CA . GLU A 1 117 ? -30.413 13.752 2.729 1.00 84.00 117 GLU A CA 1
ATOM 919 C C . GLU A 1 117 ? -31.724 13.703 1.933 1.00 84.00 117 GLU A C 1
ATOM 921 O O . GLU A 1 117 ? -32.804 13.665 2.519 1.00 84.00 117 GLU A O 1
ATOM 926 N N . GLN A 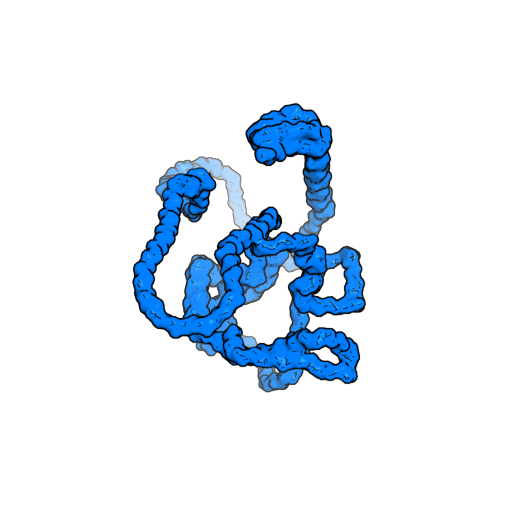1 118 ? -31.648 13.710 0.600 1.00 85.31 118 GLN A N 1
ATOM 927 C CA . GLN A 1 118 ? -32.823 13.617 -0.270 1.00 85.31 118 GLN A CA 1
ATOM 928 C C . GLN A 1 118 ? -33.252 12.173 -0.548 1.00 85.31 118 GLN A C 1
ATOM 930 O O . GLN A 1 118 ? -34.271 11.961 -1.211 1.00 85.31 118 GLN A O 1
ATOM 935 N N . LEU A 1 119 ? -32.505 11.174 -0.064 1.00 85.06 119 LEU A N 1
ATOM 936 C CA . LEU A 1 119 ? -32.921 9.785 -0.189 1.00 85.06 119 LEU A CA 1
ATOM 937 C C . LEU A 1 119 ? -34.154 9.531 0.693 1.00 85.06 119 LEU A C 1
ATOM 939 O O . LEU A 1 119 ? -34.202 9.984 1.838 1.00 85.06 119 LEU A O 1
ATOM 943 N N . PRO A 1 120 ? -35.171 8.820 0.175 1.00 86.38 120 PRO A N 1
ATOM 944 C CA . PRO A 1 120 ? -36.371 8.521 0.938 1.00 86.38 120 PRO A CA 1
ATOM 945 C C . PRO A 1 120 ? -36.000 7.738 2.198 1.00 86.38 120 PRO A C 1
ATOM 947 O O . PRO A 1 120 ? -35.334 6.706 2.130 1.00 86.38 120 PRO A O 1
ATOM 950 N N . VAL A 1 121 ? -36.436 8.249 3.350 1.00 81.62 121 VAL A N 1
ATOM 951 C CA . VAL A 1 121 ? -36.229 7.608 4.650 1.00 81.62 121 VAL A CA 1
ATOM 952 C C . VAL A 1 121 ? -36.866 6.222 4.612 1.00 81.62 121 VAL A C 1
ATOM 954 O O . VAL A 1 121 ? -38.046 6.091 4.276 1.00 81.62 121 VAL A O 1
ATOM 957 N N . SER A 1 122 ? -36.083 5.191 4.940 1.00 73.81 122 SER A N 1
ATOM 958 C CA . SER A 1 122 ? -36.574 3.815 4.999 1.00 73.81 122 SER A CA 1
ATOM 959 C C . SER A 1 122 ? -37.819 3.745 5.889 1.00 73.81 122 SER A C 1
ATOM 961 O O . SER A 1 122 ? -37.800 4.296 6.996 1.00 73.81 122 SER A O 1
ATOM 963 N N . PRO A 1 123 ? -38.907 3.098 5.434 1.00 79.56 123 PRO A N 1
ATOM 964 C CA . PRO A 1 123 ? -40.130 3.011 6.215 1.00 79.56 123 PRO A CA 1
ATOM 965 C C . PRO A 1 123 ? -39.834 2.338 7.555 1.00 79.56 123 PRO A C 1
ATOM 967 O O . PRO A 1 123 ? -39.198 1.285 7.613 1.00 79.56 123 PRO A O 1
ATOM 970 N N . ILE A 1 124 ? -40.285 2.979 8.633 1.00 77.12 124 ILE A N 1
ATOM 971 C CA . ILE A 1 124 ? -40.137 2.470 9.996 1.00 77.12 124 ILE A CA 1
ATOM 972 C C . ILE A 1 124 ? -40.835 1.103 10.052 1.00 77.12 124 ILE A C 1
ATOM 974 O O . ILE A 1 124 ? -42.000 1.020 9.645 1.00 77.12 124 ILE A O 1
ATOM 978 N N . PRO A 1 125 ? -40.164 0.035 10.527 1.00 65.50 125 PRO A N 1
ATOM 979 C CA . PRO A 1 125 ? -40.796 -1.266 10.673 1.00 65.50 125 PRO A CA 1
ATOM 980 C C . PRO A 1 125 ? -42.003 -1.124 11.601 1.00 65.50 125 PRO A C 1
ATOM 982 O O . PRO A 1 125 ? -41.886 -0.702 12.754 1.00 65.50 125 PRO A O 1
ATOM 985 N N . VAL A 1 126 ? -43.181 -1.422 11.057 1.00 69.75 126 VAL A N 1
ATOM 986 C CA . VAL A 1 126 ? -44.445 -1.391 11.789 1.00 69.75 126 VAL A CA 1
ATOM 987 C C . VAL A 1 126 ? -44.346 -2.431 12.901 1.00 69.75 126 VAL A C 1
ATOM 989 O O . VAL A 1 126 ? -44.176 -3.613 12.618 1.00 69.75 126 VAL A O 1
ATOM 992 N N . SER A 1 127 ? -44.413 -1.983 14.159 1.00 64.75 127 SER A N 1
ATOM 993 C CA . SER A 1 127 ? -44.516 -2.886 15.308 1.00 64.75 127 SER A CA 1
ATOM 994 C C . SER A 1 127 ? -45.716 -3.803 15.116 1.00 64.75 127 SER A C 1
ATOM 996 O O . SER A 1 127 ? -46.849 -3.341 14.970 1.00 64.75 127 SER A O 1
ATOM 998 N N . GLU A 1 128 ? -45.428 -5.097 15.090 1.00 62.16 128 GLU A N 1
ATOM 999 C CA . GLU A 1 128 ? -46.401 -6.166 14.956 1.00 62.16 128 GLU A CA 1
ATOM 1000 C C . GLU A 1 128 ? -47.420 -6.094 16.099 1.00 62.16 128 GLU A C 1
ATOM 1002 O O . GLU A 1 128 ? -47.068 -5.958 17.274 1.00 62.16 128 GLU A O 1
ATOM 1007 N N . ALA A 1 129 ? -48.702 -6.095 15.734 1.00 69.00 129 ALA A N 1
ATOM 1008 C CA . ALA A 1 129 ? -49.804 -5.954 16.673 1.00 69.00 129 ALA A CA 1
ATOM 1009 C C . ALA A 1 129 ? -49.899 -7.175 17.614 1.00 69.00 129 ALA A C 1
ATOM 1011 O O . ALA A 1 129 ? -49.587 -8.292 17.197 1.00 69.00 129 ALA A O 1
ATOM 1012 N N . PRO A 1 130 ? -50.382 -7.010 18.861 1.00 62.56 130 PRO A N 1
ATOM 1013 C CA . PRO A 1 130 ? -50.527 -8.122 19.793 1.00 62.56 130 PRO A CA 1
ATOM 1014 C C . PRO A 1 130 ? -51.656 -9.055 19.335 1.00 62.56 130 PRO A C 1
ATOM 1016 O O . PRO A 1 130 ? -52.793 -8.619 19.139 1.00 62.56 130 PRO A O 1
ATOM 1019 N N . LEU A 1 131 ? -51.346 -10.343 19.179 1.00 64.44 131 LEU A N 1
ATOM 1020 C CA . LEU A 1 131 ? -52.332 -11.404 18.962 1.00 64.44 131 LEU A CA 1
ATOM 1021 C C . LEU A 1 131 ? -53.226 -11.595 20.208 1.00 64.44 131 LEU A C 1
ATOM 1023 O O . LEU A 1 131 ? -52.755 -11.401 21.330 1.00 64.44 131 LEU A O 1
ATOM 1027 N N . PRO A 1 132 ? -54.503 -11.990 20.034 1.00 61.56 132 PRO A N 1
ATOM 1028 C CA . PRO A 1 132 ? -55.456 -12.125 21.130 1.00 61.56 132 PRO A CA 1
ATOM 1029 C C . PRO A 1 132 ? -55.187 -13.354 22.011 1.00 61.56 132 PRO A C 1
ATOM 1031 O O . PRO A 1 132 ? -54.804 -14.426 21.543 1.00 61.56 132 PRO A O 1
ATOM 1034 N N . GLU A 1 133 ? -55.439 -13.161 23.304 1.00 53.25 133 GLU A N 1
ATOM 1035 C CA . GLU A 1 133 ? -55.191 -14.077 24.416 1.00 53.25 133 GLU A CA 1
ATOM 1036 C C . GLU A 1 133 ? -56.074 -15.340 24.379 1.00 53.25 133 GLU A C 1
ATOM 1038 O O . GLU A 1 133 ? -57.300 -15.275 24.264 1.00 53.25 133 GLU A O 1
ATOM 1043 N N . THR A 1 134 ? -55.451 -16.508 24.554 1.00 54.62 134 THR A N 1
ATOM 1044 C CA . THR A 1 134 ? -56.119 -17.776 24.899 1.00 54.62 134 THR A CA 1
ATOM 1045 C C . THR A 1 134 ? -56.304 -17.914 26.419 1.00 54.62 134 THR A C 1
ATOM 1047 O O . THR A 1 134 ? -55.417 -17.505 27.172 1.00 54.62 134 THR A O 1
ATOM 1050 N N . PRO A 1 135 ? -57.404 -18.522 26.908 1.00 55.50 135 PRO A N 1
ATOM 1051 C CA . PRO A 1 135 ? -57.751 -18.501 28.325 1.00 55.50 135 PRO A CA 1
ATOM 1052 C C . PRO A 1 135 ? -56.975 -19.526 29.172 1.00 55.50 135 PRO A C 1
ATOM 1054 O O . PRO A 1 135 ? -56.955 -20.720 28.888 1.00 55.50 135 PRO A O 1
ATOM 1057 N N . ASN A 1 136 ? -56.392 -18.991 30.249 1.00 51.09 136 ASN A N 1
ATOM 1058 C CA . ASN A 1 136 ? -56.069 -19.557 31.565 1.00 51.09 136 ASN A CA 1
ATOM 1059 C C . ASN A 1 136 ? -56.326 -21.056 31.831 1.00 51.09 136 ASN A C 1
ATOM 1061 O O . ASN A 1 136 ? -57.473 -21.497 31.920 1.00 51.09 136 ASN A O 1
ATOM 1065 N N . ILE A 1 137 ? -55.257 -21.764 32.220 1.00 41.72 137 ILE A N 1
ATOM 1066 C CA . ILE A 1 137 ? -55.324 -22.869 33.188 1.00 41.72 137 ILE A CA 1
ATOM 1067 C C . ILE A 1 137 ? -54.344 -22.576 34.331 1.00 41.72 137 ILE A C 1
ATOM 1069 O O . ILE A 1 137 ? -53.163 -22.320 34.115 1.00 41.72 137 ILE A O 1
ATOM 1073 N N . LEU A 1 138 ? -54.907 -22.598 35.543 1.00 57.53 138 LEU A N 1
ATOM 1074 C CA . LEU A 1 138 ? -54.296 -22.459 36.866 1.00 57.53 138 LEU A CA 1
ATOM 1075 C C . LEU A 1 138 ? -52.872 -23.024 36.980 1.00 57.53 138 LEU A C 1
ATOM 1077 O O . LEU A 1 138 ? -52.658 -24.212 36.745 1.00 57.53 138 LEU A O 1
ATOM 1081 N N . SER A 1 139 ? -51.965 -22.231 37.551 1.00 42.81 139 SER A N 1
ATOM 1082 C CA . SER A 1 139 ? -50.986 -22.715 38.531 1.00 42.81 139 SER A CA 1
ATOM 1083 C C . SER A 1 139 ? -50.499 -21.568 39.411 1.00 42.81 139 SER A C 1
ATOM 1085 O O . SER A 1 139 ? -50.061 -20.520 38.946 1.00 42.81 139 SER A O 1
ATOM 1087 N N . ASN A 1 140 ? -50.649 -21.785 40.711 1.00 55.03 140 ASN A N 1
ATOM 1088 C CA . ASN A 1 140 ? -50.380 -20.841 41.778 1.00 55.03 140 ASN A CA 1
ATOM 1089 C C . ASN A 1 140 ? -48.879 -20.820 42.095 1.00 55.03 140 ASN A C 1
ATOM 1091 O O . ASN A 1 140 ? -48.343 -21.855 42.479 1.00 55.03 140 ASN A O 1
ATOM 1095 N N . SER A 1 141 ? -48.244 -19.647 42.058 1.00 42.34 141 SER A N 1
ATOM 1096 C CA . SER A 1 141 ? -47.116 -19.313 42.942 1.00 42.34 141 SER A CA 1
ATOM 1097 C C . SER A 1 141 ? -46.789 -17.814 42.894 1.00 42.34 141 SER A C 1
ATOM 1099 O O . SER A 1 141 ? -46.280 -17.304 41.903 1.00 42.34 141 SER A O 1
ATOM 1101 N N . SER A 1 142 ? -47.106 -17.138 43.996 1.00 45.97 142 SER A N 1
ATOM 1102 C CA . SER A 1 142 ? -46.253 -16.174 44.706 1.00 45.97 142 SER A CA 1
ATOM 1103 C C . SER A 1 142 ? -45.465 -15.124 43.899 1.00 45.97 142 SER A C 1
ATOM 1105 O O . SER A 1 142 ? -44.325 -15.335 43.507 1.00 45.97 142 SER A O 1
ATOM 1107 N N . THR A 1 143 ? -46.060 -13.933 43.790 1.00 48.25 143 THR A N 1
ATOM 1108 C CA . THR A 1 143 ? -45.444 -12.610 44.041 1.00 48.25 143 THR A CA 1
ATOM 1109 C C . THR A 1 143 ? -43.946 -12.408 43.740 1.00 48.25 143 THR A C 1
ATOM 1111 O O . THR A 1 143 ? -43.096 -12.595 44.612 1.00 48.25 143 THR A O 1
ATOM 1114 N N . SER A 1 144 ? -43.647 -11.816 42.581 1.00 39.94 144 SER A N 1
ATOM 1115 C CA . SER A 1 144 ? -42.836 -10.586 42.481 1.00 39.94 144 SER A CA 1
ATOM 1116 C C . SER A 1 144 ? -43.010 -9.965 41.097 1.00 39.94 144 SER A C 1
ATOM 1118 O O . SER A 1 144 ? -42.565 -10.501 40.088 1.00 39.94 144 SER A O 1
ATOM 1120 N N . THR A 1 145 ? -43.696 -8.827 41.056 1.00 40.94 145 THR A N 1
ATOM 1121 C CA . THR A 1 145 ? -43.877 -8.008 39.857 1.00 40.94 145 THR A CA 1
ATOM 1122 C C . THR A 1 145 ? -42.559 -7.308 39.528 1.00 40.94 145 THR A C 1
ATOM 1124 O O . THR A 1 145 ? -42.276 -6.232 40.052 1.00 40.94 145 THR A O 1
ATOM 1127 N N . THR A 1 146 ? -41.737 -7.905 38.666 1.00 44.72 146 THR A N 1
ATOM 1128 C CA . THR A 1 146 ? -40.616 -7.203 38.030 1.00 44.72 146 THR A CA 1
ATOM 1129 C C . THR A 1 146 ? -41.154 -6.448 36.822 1.00 44.72 146 THR A C 1
ATOM 1131 O O . THR A 1 146 ? -41.428 -7.026 35.774 1.00 44.72 146 THR A O 1
ATOM 1134 N N . ILE A 1 147 ? -41.331 -5.139 36.988 1.00 49.22 147 ILE A N 1
ATOM 1135 C CA . ILE A 1 147 ? -41.615 -4.203 35.900 1.00 49.22 147 ILE A CA 1
ATOM 1136 C C . ILE A 1 147 ? -40.404 -4.225 34.957 1.00 49.22 147 ILE A C 1
ATOM 1138 O O . ILE A 1 147 ? -39.346 -3.689 35.287 1.00 49.22 147 ILE A O 1
ATOM 1142 N N . GLN A 1 148 ? -40.536 -4.870 33.796 1.00 47.84 148 GLN A N 1
ATOM 1143 C CA . GLN A 1 148 ? -39.560 -4.752 32.715 1.00 47.84 148 GLN A CA 1
ATOM 1144 C C . GLN A 1 148 ? -39.716 -3.368 32.080 1.00 47.84 148 GLN A C 1
ATOM 1146 O O . GLN A 1 148 ? -40.524 -3.159 31.179 1.00 47.84 148 GLN A O 1
ATOM 1151 N N . HIS A 1 149 ? -38.963 -2.393 32.586 1.00 50.84 149 HIS A N 1
ATOM 1152 C CA . HIS A 1 149 ? -38.729 -1.164 31.841 1.00 50.84 149 HIS A CA 1
ATOM 1153 C C . HIS A 1 149 ? -37.910 -1.509 30.587 1.00 50.84 149 HIS A C 1
ATOM 1155 O O . HIS A 1 149 ? -36.913 -2.225 30.715 1.00 50.84 149 HIS A O 1
ATOM 1161 N N . PRO A 1 150 ? -38.266 -1.003 29.391 1.00 53.34 150 PRO A N 1
ATOM 1162 C CA . PRO A 1 150 ? -37.357 -1.055 28.258 1.00 53.34 150 PRO A CA 1
ATOM 1163 C C . PRO A 1 150 ? -36.110 -0.260 28.650 1.00 53.34 150 PRO A C 1
ATOM 1165 O O . PRO A 1 150 ? -36.161 0.961 28.813 1.00 53.34 150 PRO A O 1
ATOM 1168 N N . LEU A 1 151 ? -35.000 -0.960 28.881 1.00 54.06 151 LEU A N 1
ATOM 1169 C CA . LEU A 1 151 ? -33.701 -0.338 29.090 1.00 54.06 151 LEU A CA 1
ATOM 1170 C C . LEU A 1 151 ? -33.331 0.365 27.787 1.00 54.06 151 LEU A C 1
ATOM 1172 O O . LEU A 1 151 ? -32.809 -0.241 26.858 1.00 54.06 151 LEU A O 1
ATOM 1176 N N . ILE A 1 152 ? -33.637 1.659 27.712 1.00 58.22 152 ILE A N 1
ATOM 1177 C CA . ILE A 1 152 ? -33.071 2.555 26.710 1.00 58.22 152 ILE A CA 1
ATOM 1178 C C . ILE A 1 152 ? -31.590 2.679 27.070 1.00 58.22 152 ILE A C 1
ATOM 1180 O O . ILE A 1 152 ? -31.189 3.555 27.840 1.00 58.22 152 ILE A O 1
ATOM 1184 N N . THR A 1 153 ? -30.776 1.752 26.571 1.00 65.88 153 THR A N 1
ATOM 1185 C CA . THR A 1 153 ? -29.320 1.835 26.636 1.00 65.88 153 THR A CA 1
ATOM 1186 C C . THR A 1 153 ? -28.891 3.015 25.783 1.00 65.88 153 THR A C 1
ATOM 1188 O O . THR A 1 153 ? -28.868 2.946 24.556 1.00 65.88 153 THR A O 1
ATOM 1191 N N . LYS A 1 154 ? -28.611 4.140 26.444 1.00 73.88 154 LYS A N 1
ATOM 1192 C CA . LYS A 1 154 ? -28.011 5.305 25.803 1.00 73.88 154 LYS A CA 1
ATOM 1193 C C . LYS A 1 154 ? -26.589 4.940 25.407 1.00 73.88 154 LYS A C 1
ATOM 1195 O O . LYS A 1 154 ? -25.717 4.844 26.264 1.00 73.88 154 LYS A O 1
ATOM 1200 N N . VAL A 1 155 ? -26.390 4.726 24.115 1.00 82.81 155 VAL A N 1
ATOM 1201 C CA . VAL A 1 155 ? -25.068 4.540 23.531 1.00 82.81 155 VAL A CA 1
ATOM 1202 C C . VAL A 1 155 ? -24.363 5.896 23.508 1.00 82.81 155 VAL A C 1
ATOM 1204 O O . VAL A 1 155 ? -24.944 6.898 23.093 1.00 82.81 155 VAL A O 1
ATOM 1207 N N . VAL A 1 156 ? -23.136 5.933 24.014 1.00 81.81 156 VAL A N 1
ATOM 1208 C CA . VAL A 1 156 ? -22.260 7.104 23.998 1.00 81.81 156 VAL A CA 1
ATOM 1209 C C . VAL A 1 156 ? -21.235 6.892 22.895 1.00 81.81 156 VAL A C 1
ATOM 1211 O O . VAL A 1 156 ? -20.476 5.924 22.934 1.00 81.81 156 VAL A O 1
ATOM 1214 N N . GLU A 1 157 ? -21.228 7.788 21.915 1.00 89.69 157 GLU A N 1
ATOM 1215 C CA . GLU A 1 157 ? -20.276 7.767 20.806 1.00 89.69 157 GLU A CA 1
ATOM 1216 C C . GLU A 1 157 ? -19.093 8.699 21.093 1.00 89.69 157 GLU A C 1
ATOM 1218 O O . GLU A 1 157 ? -19.261 9.789 21.646 1.00 89.69 157 GLU A O 1
ATOM 1223 N N . THR A 1 158 ? -17.886 8.271 20.728 1.00 86.75 158 THR A N 1
ATOM 1224 C CA . THR A 1 158 ? -16.681 9.105 20.798 1.00 86.75 158 THR A CA 1
ATOM 1225 C C . THR A 1 158 ? -16.560 10.007 19.574 1.00 86.75 158 THR A C 1
ATOM 1227 O O . THR A 1 158 ? -17.119 9.734 18.513 1.00 86.75 158 THR A O 1
ATOM 1230 N N . THR A 1 159 ? -15.751 11.062 19.682 1.00 84.44 159 THR A N 1
ATOM 1231 C CA . THR A 1 159 ? -15.299 11.817 18.508 1.00 84.44 159 THR A CA 1
ATOM 1232 C C . THR A 1 159 ? -14.462 10.921 17.596 1.00 84.44 159 THR A C 1
ATOM 1234 O O . THR A 1 159 ? -13.717 10.067 18.084 1.00 84.44 159 THR A O 1
ATOM 1237 N N . ALA A 1 160 ? -14.568 11.119 16.282 1.00 87.12 160 ALA A N 1
ATOM 1238 C CA . ALA A 1 160 ? -13.755 10.391 15.317 1.00 87.12 160 ALA A CA 1
ATOM 1239 C C . ALA A 1 160 ? -12.264 10.709 15.515 1.00 87.12 160 ALA A C 1
ATOM 1241 O O . ALA A 1 160 ? -11.898 11.869 15.713 1.00 87.12 160 ALA A O 1
ATOM 1242 N N . ASN A 1 161 ? -11.403 9.691 15.459 1.00 76.94 161 ASN A N 1
ATOM 1243 C CA . ASN A 1 161 ? -9.954 9.903 15.461 1.00 76.94 161 ASN A CA 1
ATOM 1244 C C . ASN A 1 161 ? -9.461 10.439 14.097 1.00 76.94 161 ASN A C 1
ATOM 1246 O O . ASN A 1 161 ? -10.243 10.618 13.163 1.00 76.94 161 ASN A O 1
ATOM 1250 N N . ILE A 1 162 ? -8.147 10.655 13.951 1.00 71.81 162 ILE A N 1
ATOM 1251 C CA . ILE A 1 162 ? -7.532 11.140 12.695 1.00 71.81 162 ILE A CA 1
ATOM 1252 C C . ILE A 1 162 ? -7.783 10.226 11.479 1.00 71.81 162 ILE A C 1
ATOM 1254 O O . ILE A 1 162 ? -7.611 10.657 10.343 1.00 71.81 162 ILE A O 1
ATOM 1258 N N . PHE A 1 163 ? -8.203 8.980 11.713 1.00 75.00 163 PHE A N 1
ATOM 1259 C CA . PHE A 1 163 ? -8.544 7.993 10.689 1.00 75.00 163 PHE A CA 1
ATOM 1260 C C . PHE A 1 163 ? -10.058 7.886 10.435 1.00 75.00 163 PHE A C 1
ATOM 1262 O O . PHE A 1 163 ? -10.488 7.040 9.658 1.00 75.00 163 PHE A O 1
ATOM 1269 N N . GLY A 1 164 ? -10.880 8.718 11.082 1.00 81.50 164 GLY A N 1
ATOM 1270 C CA . GLY A 1 164 ? -12.337 8.697 10.933 1.00 81.50 164 GLY A CA 1
ATOM 1271 C C . GLY A 1 164 ? -13.044 7.583 11.714 1.00 81.50 164 GLY A C 1
ATOM 1272 O O . GLY A 1 164 ? -14.229 7.350 11.489 1.00 81.50 164 GLY A O 1
ATOM 1273 N N . VAL A 1 165 ? -12.353 6.886 12.621 1.00 82.25 165 VAL A N 1
ATOM 1274 C CA . VAL A 1 165 ? -12.938 5.789 13.408 1.00 82.25 165 VAL A CA 1
ATOM 1275 C C . VAL A 1 165 ? -13.646 6.350 14.640 1.00 82.25 165 VAL A C 1
ATOM 1277 O O . VAL A 1 165 ? -13.034 7.069 15.432 1.00 82.25 165 VAL A O 1
ATOM 1280 N N . ILE A 1 166 ? -14.922 5.992 14.809 1.00 88.12 166 ILE A N 1
ATOM 1281 C CA . ILE A 1 166 ? -15.749 6.289 15.990 1.00 88.12 166 ILE A CA 1
ATOM 1282 C C . ILE A 1 166 ? -15.994 5.017 16.802 1.00 88.12 166 ILE A C 1
ATOM 1284 O O . ILE A 1 166 ? -16.098 3.924 16.242 1.00 88.12 166 ILE A O 1
ATOM 1288 N N . ARG A 1 167 ? -16.099 5.150 18.126 1.00 84.12 167 ARG A N 1
ATOM 1289 C CA . ARG A 1 167 ? -16.417 4.044 19.037 1.00 84.12 167 ARG A CA 1
ATOM 1290 C C . ARG A 1 167 ? -17.724 4.332 19.760 1.00 84.12 167 ARG A C 1
ATOM 1292 O O . ARG A 1 167 ? -17.978 5.467 20.149 1.00 84.12 167 ARG A O 1
ATOM 1299 N N . ALA A 1 168 ? -18.537 3.298 19.937 1.00 87.00 168 ALA A N 1
ATOM 1300 C CA . ALA A 1 168 ? -19.856 3.375 20.547 1.00 87.00 168 ALA A CA 1
ATOM 1301 C C . ALA A 1 168 ? -19.895 2.478 21.790 1.00 87.00 168 ALA A C 1
ATOM 1303 O O . ALA A 1 168 ? -19.746 1.260 21.688 1.00 87.00 168 ALA A O 1
ATOM 1304 N N . TYR A 1 169 ? -20.085 3.076 22.966 1.00 83.06 169 TYR A N 1
ATOM 1305 C CA . TYR A 1 169 ? -20.099 2.365 24.243 1.00 83.06 169 TYR A CA 1
ATOM 1306 C C . TYR A 1 169 ? -21.490 2.385 24.870 1.00 83.06 169 TYR A C 1
ATOM 1308 O O . TYR A 1 169 ? -22.178 3.403 24.873 1.00 83.06 169 TYR A O 1
ATOM 1316 N N . VAL A 1 170 ? -21.895 1.257 25.450 1.00 85.88 170 VAL A N 1
ATOM 1317 C CA . VAL A 1 170 ? -23.187 1.116 26.146 1.00 85.88 170 VAL A CA 1
ATOM 1318 C C . VAL A 1 170 ? -23.164 1.787 27.527 1.00 85.88 170 VAL A C 1
ATOM 1320 O O . VAL A 1 170 ? -24.201 2.180 28.059 1.00 85.88 170 VAL A O 1
ATOM 1323 N N . THR A 1 171 ? -21.976 1.943 28.108 1.00 77.75 171 THR A N 1
ATOM 1324 C CA . THR A 1 171 ? -21.748 2.524 29.434 1.00 77.75 171 THR A CA 1
ATOM 1325 C C . THR A 1 171 ? -20.675 3.600 29.358 1.00 77.75 171 THR A C 1
ATOM 1327 O O . THR A 1 171 ? -19.681 3.430 28.655 1.00 77.75 171 THR A O 1
ATOM 1330 N N . PHE A 1 172 ? -20.860 4.695 30.100 1.00 70.25 172 PHE A N 1
ATOM 1331 C CA . PHE A 1 172 ? -19.892 5.789 30.162 1.00 70.25 172 PHE A CA 1
ATOM 1332 C C . PHE A 1 172 ? -18.607 5.295 30.835 1.00 70.25 172 PHE A C 1
ATOM 1334 O O . PHE A 1 172 ? -18.576 5.070 32.045 1.00 70.25 172 PHE A O 1
ATOM 1341 N N . LEU A 1 173 ? -17.564 5.075 30.040 1.00 70.88 173 LEU A N 1
ATOM 1342 C CA . LEU A 1 173 ? -16.249 4.714 30.546 1.00 70.88 173 LEU A CA 1
ATOM 1343 C C . LEU A 1 173 ? -15.599 5.964 31.143 1.00 70.88 173 LEU A C 1
ATOM 1345 O O . LEU A 1 173 ? -15.447 6.980 30.472 1.00 70.88 173 LEU A O 1
ATOM 1349 N N . THR A 1 174 ? -15.191 5.883 32.408 1.00 76.56 174 THR A N 1
ATOM 1350 C CA . THR A 1 174 ? -14.388 6.927 33.072 1.00 76.56 174 THR A CA 1
ATOM 1351 C C . THR A 1 174 ? -12.967 7.004 32.503 1.00 76.56 174 THR A C 1
ATOM 1353 O O . THR A 1 174 ? -12.217 7.922 32.820 1.00 76.56 174 THR A O 1
ATOM 1356 N N . TYR A 1 175 ? -12.578 6.015 31.701 1.00 76.94 175 TYR A N 1
ATOM 1357 C CA . TYR A 1 175 ? -11.210 5.788 31.288 1.00 76.94 175 TYR A CA 1
ATOM 1358 C C . TYR A 1 175 ? -11.155 5.302 29.840 1.00 76.94 175 TYR A C 1
ATOM 1360 O O . TYR A 1 175 ? -11.888 4.383 29.474 1.00 76.94 175 TYR A O 1
ATOM 1368 N N . ASP A 1 176 ? -10.295 5.915 29.030 1.00 74.06 176 ASP A N 1
ATOM 1369 C CA . ASP A 1 176 ? -10.037 5.477 27.661 1.00 74.06 176 ASP A CA 1
ATOM 1370 C C . ASP A 1 176 ? -9.053 4.292 27.689 1.00 74.06 176 ASP A C 1
ATOM 1372 O O . ASP A 1 176 ? -7.890 4.497 28.056 1.00 74.06 176 ASP A O 1
ATOM 1376 N N . PRO A 1 177 ? -9.475 3.060 27.338 1.00 72.50 177 PRO A N 1
ATOM 1377 C CA . PRO A 1 177 ? -8.607 1.881 27.395 1.00 72.50 177 PRO A CA 1
ATOM 1378 C C . PRO A 1 177 ? -7.367 2.011 26.496 1.00 72.50 177 PRO A C 1
ATOM 1380 O O . PRO A 1 177 ? -6.327 1.415 26.789 1.00 72.50 177 PRO A O 1
ATOM 1383 N N . ASP A 1 178 ? -7.435 2.833 25.447 1.00 72.94 178 ASP A N 1
ATOM 1384 C CA . ASP A 1 178 ? -6.315 3.038 24.533 1.00 72.94 178 ASP A CA 1
ATOM 1385 C C . ASP A 1 178 ? -5.257 3.988 25.122 1.00 72.94 178 ASP A C 1
ATOM 1387 O O . ASP A 1 178 ? -4.092 3.915 24.741 1.00 72.94 178 ASP A O 1
ATOM 1391 N N . SER A 1 179 ? -5.614 4.835 26.096 1.00 75.50 179 SER A N 1
ATOM 1392 C CA . SER A 1 179 ? -4.700 5.846 26.658 1.00 75.50 179 SER A CA 1
ATOM 1393 C C . SER A 1 179 ? -3.531 5.262 27.463 1.00 75.50 179 SER A C 1
ATOM 1395 O O . SER A 1 179 ? -2.481 5.894 27.573 1.00 75.50 179 SER A O 1
ATOM 1397 N N . THR A 1 180 ? -3.676 4.039 27.982 1.00 72.75 180 THR A N 1
ATOM 1398 C CA . THR A 1 180 ? -2.583 3.275 28.621 1.00 72.75 180 THR A CA 1
ATOM 1399 C C . THR A 1 180 ? -1.829 2.361 27.675 1.00 72.75 180 THR A C 1
ATOM 1401 O O . THR A 1 180 ? -0.809 1.799 28.072 1.00 72.75 180 THR A O 1
ATOM 1404 N N . THR A 1 181 ? -2.335 2.145 26.465 1.00 74.00 181 THR A N 1
ATOM 1405 C CA . THR A 1 181 ? -1.765 1.141 25.573 1.00 74.00 181 THR A CA 1
ATOM 1406 C C . THR A 1 181 ? -0.708 1.818 24.711 1.00 74.00 181 THR A C 1
ATOM 1408 O O . THR A 1 181 ? -1.021 2.466 23.715 1.00 74.00 181 THR A O 1
ATOM 1411 N N . SER A 1 182 ? 0.559 1.721 25.121 1.00 78.06 182 SER A N 1
ATOM 1412 C CA . SER A 1 182 ? 1.672 2.190 24.294 1.00 78.06 182 SER A CA 1
ATOM 1413 C C . SER A 1 182 ? 1.803 1.317 23.042 1.00 78.06 182 SER A C 1
ATOM 1415 O O . SER A 1 182 ? 1.441 0.140 23.039 1.00 78.06 182 SER A O 1
ATOM 1417 N N . LEU A 1 183 ? 2.353 1.889 21.968 1.00 73.38 183 LEU A N 1
ATOM 1418 C CA . LEU A 1 183 ? 2.595 1.175 20.709 1.00 73.38 183 LEU A CA 1
ATOM 1419 C C . LEU A 1 183 ? 3.448 -0.093 20.911 1.00 73.38 183 LEU A C 1
ATOM 1421 O O . LEU A 1 183 ? 3.278 -1.076 20.200 1.00 73.38 183 LEU A O 1
ATOM 1425 N N . GLU A 1 184 ? 4.318 -0.078 21.920 1.00 76.94 184 GLU A N 1
ATOM 1426 C CA . GLU A 1 184 ? 5.196 -1.184 22.312 1.00 76.94 184 GLU A CA 1
ATOM 1427 C C . GLU A 1 184 ? 4.416 -2.411 22.808 1.00 76.94 184 GLU A C 1
ATOM 1429 O O . GLU A 1 184 ? 4.822 -3.537 22.543 1.00 76.94 184 GLU A O 1
ATOM 1434 N N . HIS A 1 185 ? 3.271 -2.214 23.472 1.00 74.25 185 HIS A N 1
ATOM 1435 C CA . HIS A 1 185 ? 2.383 -3.307 23.891 1.00 74.25 185 HIS A CA 1
ATOM 1436 C C . HIS A 1 185 ? 1.602 -3.933 22.729 1.00 74.25 185 HIS A C 1
ATOM 1438 O O . HIS A 1 185 ? 1.075 -5.032 22.877 1.00 74.25 185 HIS A O 1
ATOM 1444 N N . LEU A 1 186 ? 1.501 -3.236 21.595 1.00 75.56 186 LEU A N 1
ATOM 1445 C CA . LEU A 1 186 ? 0.810 -3.720 20.398 1.00 75.56 186 LEU A CA 1
ATOM 1446 C C . LEU A 1 186 ? 1.767 -4.341 19.375 1.00 75.56 186 LEU A C 1
ATOM 1448 O O . LEU A 1 186 ? 1.312 -4.937 18.402 1.00 75.56 186 LEU A O 1
ATOM 1452 N N . SER A 1 187 ? 3.079 -4.184 19.561 1.00 77.44 187 SER A N 1
ATOM 1453 C CA . SER A 1 187 ? 4.079 -4.786 18.690 1.00 77.44 187 SER A CA 1
ATOM 1454 C C . SER A 1 187 ? 4.544 -6.125 19.255 1.00 77.44 187 SER A C 1
ATOM 1456 O O . SER A 1 187 ? 5.203 -6.150 20.290 1.00 77.44 187 SER A O 1
ATOM 1458 N N . ASP A 1 188 ? 4.332 -7.219 18.522 1.00 67.56 188 ASP A N 1
ATOM 1459 C CA . ASP A 1 188 ? 4.900 -8.550 18.826 1.00 67.56 188 ASP A CA 1
ATOM 1460 C C . ASP A 1 188 ? 6.433 -8.614 18.634 1.00 67.56 188 ASP A C 1
ATOM 1462 O O . ASP A 1 188 ? 7.029 -9.685 18.493 1.00 67.56 188 ASP A O 1
ATOM 1466 N N . LEU A 1 189 ? 7.101 -7.459 18.571 1.00 67.25 189 LEU A N 1
ATOM 1467 C CA . LEU A 1 189 ? 8.539 -7.379 18.386 1.00 67.25 189 LEU A CA 1
ATOM 1468 C C . LEU A 1 189 ? 9.223 -7.718 19.717 1.00 67.25 189 LEU A C 1
ATOM 1470 O O . LEU A 1 189 ? 8.959 -7.054 20.721 1.00 67.25 189 LEU A O 1
ATOM 1474 N N . PRO A 1 190 ? 10.123 -8.716 19.756 1.00 56.72 190 PRO A N 1
ATOM 1475 C CA . PRO A 1 190 ? 10.842 -9.048 20.975 1.00 56.72 190 PRO A CA 1
ATOM 1476 C C . PRO A 1 190 ? 11.713 -7.858 21.397 1.00 56.72 190 PRO A C 1
ATOM 1478 O O . PRO A 1 190 ? 12.736 -7.558 20.778 1.00 56.72 190 PRO A O 1
ATOM 1481 N N . VAL A 1 191 ? 11.295 -7.173 22.463 1.00 53.69 191 VAL A N 1
ATOM 1482 C CA . VAL A 1 191 ? 12.055 -6.096 23.101 1.00 53.69 191 VAL A CA 1
ATOM 1483 C C . VAL A 1 191 ? 13.316 -6.711 23.696 1.00 53.69 191 VAL A C 1
ATOM 1485 O O . VAL A 1 191 ? 13.263 -7.443 24.680 1.00 53.69 191 VAL A O 1
ATOM 1488 N N . ASN A 1 192 ? 14.464 -6.444 23.080 1.00 57.09 192 ASN A N 1
ATOM 1489 C CA . ASN A 1 192 ? 15.756 -6.906 23.568 1.00 57.09 192 ASN A CA 1
ATOM 1490 C C . ASN A 1 192 ? 16.322 -5.855 24.552 1.00 57.09 192 ASN A C 1
ATOM 1492 O O . ASN A 1 192 ? 16.709 -4.771 24.111 1.00 57.09 192 ASN A O 1
ATOM 1496 N N . PRO A 1 193 ? 16.388 -6.116 25.873 1.00 51.44 193 PRO A N 1
ATOM 1497 C CA . PRO A 1 193 ? 16.675 -5.095 26.891 1.00 51.44 193 PRO A CA 1
ATOM 1498 C C . PRO A 1 193 ? 18.147 -4.640 26.965 1.00 51.44 193 PRO A C 1
ATOM 1500 O O . PRO A 1 193 ? 18.507 -3.886 27.865 1.00 51.44 193 PRO A O 1
ATOM 1503 N N . HIS A 1 194 ? 19.011 -5.070 26.039 1.00 45.28 194 HIS A N 1
ATOM 1504 C CA . HIS A 1 194 ? 20.430 -4.683 25.999 1.00 45.28 194 HIS A CA 1
ATOM 1505 C C . HIS A 1 194 ? 20.779 -3.705 24.856 1.00 45.28 194 HIS A C 1
ATOM 1507 O O . HIS A 1 194 ? 21.950 -3.427 24.594 1.00 45.28 194 HIS A O 1
ATOM 1513 N N . LEU A 1 195 ? 19.785 -3.156 24.161 1.00 43.78 195 LEU A N 1
ATOM 1514 C CA . LEU A 1 195 ? 20.006 -2.149 23.125 1.00 43.78 195 LEU A CA 1
ATOM 1515 C C . LEU A 1 195 ? 19.269 -0.868 23.505 1.00 43.78 195 LEU A C 1
ATOM 1517 O O . LEU A 1 195 ? 18.154 -0.613 23.064 1.00 43.78 195 LEU A O 1
ATOM 1521 N N . SER A 1 196 ? 19.912 -0.045 24.335 1.00 39.91 196 SER A N 1
ATOM 1522 C CA . SER A 1 196 ? 19.575 1.378 24.401 1.00 39.91 196 SER A CA 1
ATOM 1523 C C . SER A 1 196 ? 19.669 1.958 22.984 1.00 39.91 196 SER A C 1
ATOM 1525 O O . SER A 1 196 ? 20.663 1.688 22.300 1.00 39.91 196 SER A O 1
ATOM 1527 N N . PRO A 1 197 ? 18.691 2.748 22.516 1.00 37.41 197 PRO A N 1
ATOM 1528 C CA . PRO A 1 197 ? 18.738 3.271 21.161 1.00 37.41 197 PRO A CA 1
ATOM 1529 C C . PRO A 1 197 ? 19.872 4.299 21.059 1.00 37.41 197 PRO A C 1
ATOM 1531 O O . PRO A 1 197 ? 19.912 5.235 21.866 1.00 37.41 197 PRO A O 1
ATOM 1534 N N . PRO A 1 198 ? 20.784 4.205 20.074 1.00 35.94 198 PRO A N 1
ATOM 1535 C CA . PRO A 1 198 ? 21.507 5.386 19.666 1.00 35.94 198 PRO A CA 1
ATOM 1536 C C . PRO A 1 198 ? 20.499 6.283 18.947 1.00 35.94 198 PRO A C 1
ATOM 1538 O O . PRO A 1 198 ? 19.989 5.974 17.870 1.00 35.94 198 PRO A O 1
ATOM 1541 N N . ILE A 1 199 ? 20.211 7.421 19.570 1.00 45.03 199 ILE A N 1
ATOM 1542 C CA . ILE A 1 199 ? 19.793 8.615 18.845 1.00 45.03 199 ILE A CA 1
ATOM 1543 C C . ILE A 1 199 ? 20.831 8.783 17.725 1.00 45.03 199 ILE A C 1
ATOM 1545 O O . ILE A 1 199 ? 22.030 8.790 18.006 1.00 45.03 199 ILE A O 1
ATOM 1549 N N . THR A 1 200 ? 20.373 8.924 16.478 1.00 39.12 200 THR A N 1
ATOM 1550 C CA . THR A 1 200 ? 21.169 9.086 15.241 1.00 39.12 200 THR A CA 1
ATOM 1551 C C . THR A 1 200 ? 21.705 7.791 14.595 1.00 39.12 200 THR A C 1
ATOM 1553 O O . THR A 1 200 ? 22.860 7.435 14.785 1.00 39.12 200 THR A O 1
ATOM 1556 N N . ALA A 1 201 ? 20.886 7.116 13.774 1.00 34.00 201 ALA A N 1
ATOM 1557 C CA . ALA A 1 201 ? 21.217 6.695 12.393 1.00 34.00 201 ALA A CA 1
ATOM 1558 C C . ALA A 1 201 ? 20.136 5.755 11.796 1.00 34.00 201 ALA A C 1
ATOM 1560 O O . ALA A 1 201 ? 19.534 4.974 12.535 1.00 34.00 201 ALA A O 1
ATOM 1561 N N . PRO A 1 202 ? 19.885 5.813 10.471 1.00 44.12 202 PRO A N 1
ATOM 1562 C CA . PRO A 1 202 ? 18.838 5.065 9.780 1.00 44.12 202 PRO A CA 1
ATOM 1563 C C . PRO A 1 202 ? 19.359 3.699 9.300 1.00 44.12 202 PRO A C 1
ATOM 1565 O O . PRO A 1 202 ? 20.298 3.640 8.511 1.00 44.12 202 PRO A O 1
ATOM 1568 N N . HIS A 1 203 ? 18.744 2.598 9.734 1.00 34.25 203 HIS A N 1
ATOM 1569 C CA . HIS A 1 203 ? 19.075 1.245 9.264 1.00 34.25 203 HIS A CA 1
ATOM 1570 C C . HIS A 1 203 ? 17.775 0.449 9.062 1.00 34.25 203 HIS A C 1
ATOM 1572 O O . HIS A 1 203 ? 16.930 0.403 9.947 1.00 34.25 203 HIS A O 1
ATOM 1578 N N . SER A 1 204 ? 17.462 0.018 7.837 1.00 34.47 204 SER A N 1
ATOM 1579 C CA . SER A 1 204 ? 17.941 -1.228 7.211 1.00 34.47 204 SER A CA 1
ATOM 1580 C C . SER A 1 204 ? 17.380 -2.472 7.908 1.00 34.47 204 SER A C 1
ATOM 1582 O O . SER A 1 204 ? 17.967 -2.976 8.859 1.00 34.47 204 SER A O 1
ATOM 1584 N N . LEU A 1 205 ? 16.276 -3.013 7.385 1.00 37.88 205 LEU A N 1
ATOM 1585 C CA . LEU A 1 205 ? 15.856 -4.384 7.674 1.00 37.88 205 LEU A CA 1
ATOM 1586 C C . LEU A 1 205 ? 16.482 -5.311 6.629 1.00 37.88 205 LEU A C 1
ATOM 1588 O O . LEU A 1 205 ? 15.913 -5.572 5.574 1.00 37.88 205 LEU A O 1
ATOM 1592 N N . SER A 1 206 ? 17.695 -5.769 6.936 1.00 34.31 206 SER A N 1
ATOM 1593 C CA . SER A 1 206 ? 18.304 -6.943 6.315 1.00 34.31 206 SER A CA 1
ATOM 1594 C C . SER A 1 206 ? 17.810 -8.173 7.073 1.00 34.31 206 SER A C 1
ATOM 1596 O O . SER A 1 206 ? 18.088 -8.333 8.263 1.00 34.31 206 SER A O 1
ATOM 1598 N N . THR A 1 207 ? 17.021 -9.016 6.413 1.00 36.19 207 THR A N 1
ATOM 1599 C CA . THR A 1 207 ? 16.486 -10.251 6.988 1.00 36.19 207 THR A CA 1
ATOM 1600 C C . THR A 1 207 ? 17.613 -11.280 7.095 1.00 36.19 207 THR A C 1
ATOM 1602 O O . THR A 1 207 ? 18.007 -11.908 6.115 1.00 36.19 207 THR A O 1
ATOM 1605 N N . HIS A 1 208 ? 18.163 -11.442 8.298 1.00 33.41 208 HIS A N 1
ATOM 1606 C CA . HIS A 1 208 ? 19.124 -12.493 8.612 1.00 33.41 208 HIS A CA 1
ATOM 1607 C C . HIS A 1 208 ? 18.361 -13.815 8.796 1.00 33.41 208 HIS A C 1
ATOM 1609 O O . HIS A 1 208 ? 17.650 -13.999 9.782 1.00 33.41 208 HIS A O 1
ATOM 1615 N N . ILE A 1 209 ? 18.484 -14.731 7.836 1.00 40.59 209 ILE A N 1
ATOM 1616 C CA . ILE A 1 209 ? 17.977 -16.106 7.945 1.00 40.59 209 ILE A CA 1
ATOM 1617 C C . ILE A 1 209 ? 18.884 -16.868 8.935 1.00 40.59 209 ILE A C 1
ATOM 1619 O O . ILE A 1 209 ? 20.104 -16.856 8.745 1.00 40.59 209 ILE A O 1
ATOM 1623 N N . PRO A 1 210 ? 18.356 -17.523 9.987 1.00 34.94 210 PRO A N 1
ATOM 1624 C CA . PRO A 1 210 ? 19.138 -18.435 10.815 1.00 34.94 210 PRO A CA 1
ATOM 1625 C C . PRO A 1 210 ? 19.371 -19.749 10.062 1.00 34.94 210 PRO A C 1
ATOM 1627 O O . PRO A 1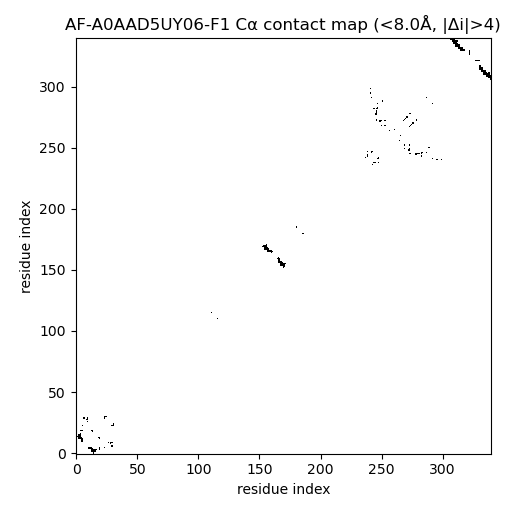 210 ? 18.430 -20.442 9.680 1.00 34.94 210 PRO A O 1
ATOM 1630 N N . SER A 1 211 ? 20.639 -20.078 9.839 1.00 34.22 211 SER A N 1
ATOM 1631 C CA . SER A 1 211 ? 21.078 -21.353 9.279 1.00 34.22 211 SER A CA 1
ATOM 1632 C C . SER A 1 211 ? 20.968 -22.450 10.339 1.00 34.22 211 SER A C 1
ATOM 1634 O O . SER A 1 211 ? 21.767 -22.457 11.272 1.00 34.22 211 SER A O 1
ATOM 1636 N N . ASP A 1 212 ? 20.044 -23.393 10.163 1.00 33.09 212 ASP A N 1
ATOM 1637 C CA . ASP A 1 212 ? 20.101 -24.705 10.820 1.00 33.09 212 ASP A CA 1
ATOM 1638 C C . ASP A 1 212 ? 20.435 -25.816 9.800 1.00 33.09 212 ASP A C 1
ATOM 1640 O O . ASP A 1 212 ? 20.152 -25.672 8.603 1.00 33.09 212 ASP A O 1
ATOM 1644 N N . PRO A 1 213 ? 21.089 -26.913 10.234 1.00 40.44 213 PRO A N 1
ATOM 1645 C CA . PRO A 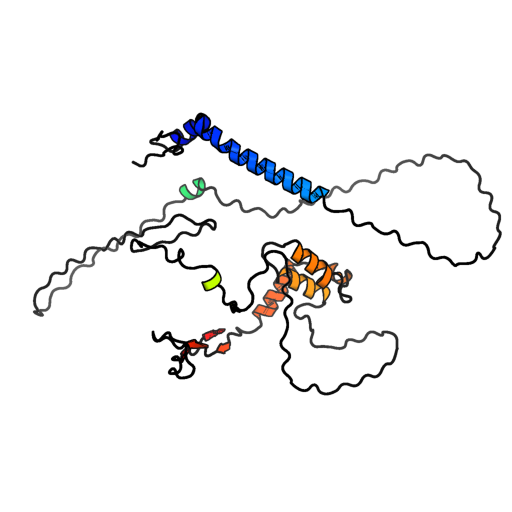1 213 ? 21.883 -27.775 9.372 1.00 40.44 213 PRO A CA 1
ATOM 1646 C C . PRO A 1 213 ? 21.103 -29.016 8.925 1.00 40.44 213 PRO A C 1
ATOM 1648 O O . PRO A 1 213 ? 20.822 -29.903 9.724 1.00 40.44 213 PRO A O 1
ATOM 1651 N N . TYR A 1 214 ? 20.851 -29.155 7.623 1.00 35.78 214 TYR A N 1
ATOM 1652 C CA . TYR A 1 214 ? 20.559 -30.461 7.023 1.00 35.78 214 TYR A CA 1
ATOM 1653 C C . TYR A 1 214 ? 21.363 -30.670 5.729 1.00 35.78 214 TYR A C 1
ATOM 1655 O O . TYR A 1 214 ? 21.635 -29.712 5.002 1.00 35.78 214 TYR A O 1
ATOM 1663 N N . PRO A 1 215 ? 21.817 -31.910 5.463 1.00 34.69 215 PRO A N 1
ATOM 1664 C CA . PRO A 1 215 ? 22.899 -32.182 4.528 1.00 34.69 215 PRO A CA 1
ATOM 1665 C C . PRO A 1 215 ? 22.422 -32.185 3.071 1.00 34.69 215 PRO A C 1
ATOM 1667 O O . PRO A 1 215 ? 21.512 -32.918 2.686 1.00 34.69 215 PRO A O 1
ATOM 1670 N N . LEU A 1 216 ? 23.104 -31.393 2.244 1.00 32.22 216 LEU A N 1
ATOM 1671 C CA . LEU A 1 216 ? 23.002 -31.409 0.786 1.00 32.22 216 LEU A CA 1
ATOM 1672 C C . LEU A 1 216 ? 23.623 -32.693 0.204 1.00 32.22 216 LEU A C 1
ATOM 1674 O O . LEU A 1 216 ? 24.752 -33.036 0.570 1.00 32.22 216 LEU A O 1
ATOM 1678 N N . PRO A 1 217 ? 22.992 -33.355 -0.784 1.00 35.34 217 PRO A N 1
ATOM 1679 C CA . PRO A 1 217 ? 23.703 -34.261 -1.665 1.00 35.34 217 PRO A CA 1
ATOM 1680 C C . PRO A 1 217 ? 24.439 -33.463 -2.753 1.00 35.34 217 PRO A C 1
ATOM 1682 O O . PRO A 1 217 ? 23.855 -32.838 -3.635 1.00 35.34 217 PRO A O 1
ATOM 1685 N N . ASN A 1 218 ? 25.761 -33.506 -2.619 1.00 33.59 218 ASN A N 1
ATOM 1686 C CA . ASN A 1 218 ? 26.833 -33.277 -3.586 1.00 33.59 218 ASN A CA 1
ATOM 1687 C C . ASN A 1 218 ? 26.410 -33.227 -5.075 1.00 33.59 218 ASN A C 1
ATOM 1689 O O . ASN A 1 218 ? 25.956 -34.228 -5.631 1.00 33.59 218 ASN A O 1
ATOM 1693 N N . ARG A 1 219 ? 26.677 -32.108 -5.764 1.00 33.88 219 ARG A N 1
ATOM 1694 C CA . ARG A 1 219 ? 26.723 -32.070 -7.235 1.00 33.88 219 ARG A CA 1
ATOM 1695 C C . ARG A 1 219 ? 27.990 -31.353 -7.682 1.00 33.88 219 ARG A C 1
ATOM 1697 O O . ARG A 1 219 ? 28.086 -30.131 -7.635 1.00 33.88 219 ARG A O 1
ATOM 1704 N N . GLN A 1 220 ? 28.973 -32.166 -8.052 1.00 32.69 220 GLN A N 1
ATOM 1705 C CA . GLN A 1 220 ? 30.287 -31.738 -8.501 1.00 32.69 220 GLN A CA 1
ATOM 1706 C C . GLN A 1 220 ? 30.208 -30.896 -9.773 1.00 32.69 220 GLN A C 1
ATOM 1708 O O . GLN A 1 220 ? 29.464 -31.180 -10.712 1.00 32.69 220 GLN A O 1
ATOM 1713 N N . SER A 1 221 ? 31.048 -29.875 -9.757 1.00 33.78 221 SER A N 1
ATOM 1714 C CA . SER A 1 221 ? 31.459 -29.012 -10.844 1.00 33.78 221 SER A CA 1
ATOM 1715 C C . SER A 1 221 ? 32.173 -29.814 -11.932 1.00 33.78 221 SER A C 1
ATOM 1717 O O . SER A 1 221 ? 33.179 -30.464 -11.662 1.00 33.78 221 SER A O 1
ATOM 1719 N N . THR A 1 222 ? 31.740 -29.658 -13.178 1.00 31.02 222 THR A N 1
ATOM 1720 C CA . THR A 1 222 ? 32.643 -29.741 -14.328 1.00 31.02 222 THR A CA 1
ATOM 1721 C C . THR A 1 222 ? 32.355 -28.569 -15.245 1.00 31.02 222 THR A C 1
ATOM 1723 O O . THR A 1 222 ? 31.316 -28.489 -15.896 1.00 31.02 222 THR A O 1
ATOM 1726 N N . THR A 1 223 ? 33.300 -27.640 -15.231 1.00 37.03 223 THR A N 1
ATOM 1727 C CA . THR A 1 223 ? 33.567 -26.649 -16.262 1.00 37.03 223 THR A CA 1
ATOM 1728 C C . THR A 1 223 ? 33.573 -27.324 -17.628 1.00 37.03 223 THR A C 1
ATOM 1730 O O . THR A 1 223 ? 34.402 -28.197 -17.840 1.00 37.03 223 THR A O 1
ATOM 1733 N N . GLU A 1 224 ? 32.724 -26.893 -18.559 1.00 33.72 224 GLU A N 1
ATOM 1734 C CA . GLU A 1 224 ? 33.112 -26.840 -19.968 1.00 33.72 224 GLU A CA 1
ATOM 1735 C C . GLU A 1 224 ? 32.249 -25.856 -20.763 1.00 33.72 224 GLU A C 1
ATOM 1737 O O . GLU A 1 224 ? 31.029 -25.759 -20.644 1.00 33.72 224 GLU A O 1
ATOM 1742 N N . ARG A 1 225 ? 32.972 -25.053 -21.535 1.00 43.59 225 ARG A N 1
ATOM 1743 C CA . ARG A 1 225 ? 32.542 -23.922 -22.343 1.00 43.59 225 ARG A CA 1
ATOM 1744 C C . ARG A 1 225 ? 31.986 -24.443 -23.662 1.00 43.59 225 ARG A C 1
ATOM 1746 O O . ARG A 1 225 ? 32.755 -24.999 -24.439 1.00 43.59 225 ARG A O 1
ATOM 1753 N N . SER A 1 226 ? 30.706 -24.218 -23.961 1.00 36.28 226 SER A N 1
ATOM 1754 C CA . SER A 1 226 ? 30.147 -24.340 -25.318 1.00 36.28 226 SER A CA 1
ATOM 1755 C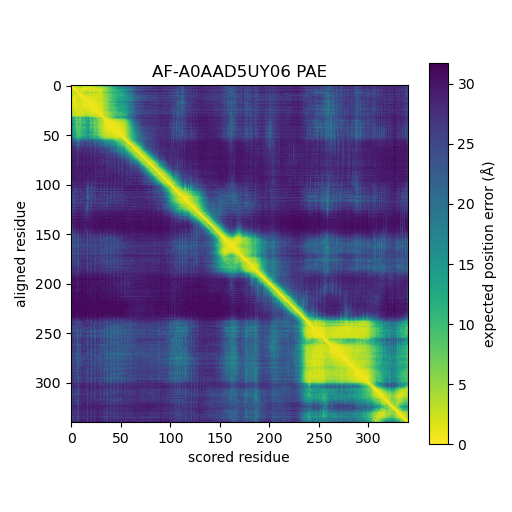 C . SER A 1 226 ? 28.837 -23.555 -25.485 1.00 36.28 226 SER A C 1
ATOM 1757 O O . SER A 1 226 ? 28.053 -23.407 -24.559 1.00 36.28 226 SER A O 1
ATOM 1759 N N . LYS A 1 227 ? 28.683 -23.026 -26.699 1.00 33.16 227 LYS A N 1
ATOM 1760 C CA . LYS A 1 227 ? 27.685 -22.111 -27.294 1.00 33.16 227 LYS A CA 1
ATOM 1761 C C . LYS A 1 227 ? 26.203 -22.542 -27.106 1.00 33.16 227 LYS A C 1
ATOM 1763 O O . LYS A 1 227 ? 25.963 -23.743 -27.032 1.00 33.16 227 LYS A O 1
ATOM 1768 N N . PRO A 1 228 ? 25.212 -21.617 -27.102 1.00 40.34 228 PRO A N 1
ATOM 1769 C CA . PRO A 1 228 ? 23.810 -21.949 -26.837 1.00 40.34 228 PRO A CA 1
ATOM 1770 C C . PRO A 1 228 ? 23.102 -22.509 -28.079 1.00 40.34 228 PRO A C 1
ATOM 1772 O O . PRO A 1 228 ? 23.163 -21.920 -29.158 1.00 40.34 228 PRO A O 1
ATOM 1775 N N . SER A 1 229 ? 22.393 -23.622 -27.902 1.00 33.41 229 SER A N 1
ATOM 1776 C CA . SER A 1 229 ? 21.373 -24.117 -28.828 1.00 33.41 229 SER A CA 1
ATOM 1777 C C . SER A 1 229 ? 20.079 -24.367 -28.057 1.00 33.41 229 SER A C 1
ATOM 1779 O O . SER A 1 229 ? 20.084 -25.083 -27.055 1.00 33.41 229 SER A O 1
ATOM 1781 N N . GLU A 1 230 ? 18.998 -23.761 -28.541 1.00 46.72 230 GLU A N 1
ATOM 1782 C CA . GLU A 1 230 ? 17.607 -23.997 -28.157 1.00 46.72 230 GLU A CA 1
ATOM 1783 C C . GLU A 1 230 ? 17.288 -25.486 -27.975 1.00 46.72 230 GLU A C 1
ATOM 1785 O O . GLU A 1 230 ? 17.373 -26.266 -28.920 1.00 46.72 230 GLU A O 1
ATOM 1790 N N . ALA A 1 231 ? 16.860 -25.862 -26.771 1.00 36.81 231 ALA A N 1
ATOM 1791 C CA . ALA A 1 231 ? 15.869 -26.910 -26.545 1.00 36.81 231 ALA A CA 1
ATOM 1792 C C . ALA A 1 231 ? 15.388 -26.835 -25.092 1.00 36.81 231 ALA A C 1
ATOM 1794 O O . ALA A 1 231 ? 16.166 -26.894 -24.141 1.00 36.81 231 ALA A O 1
ATOM 1795 N N . SER A 1 232 ? 14.078 -26.679 -24.955 1.00 47.78 232 SER A N 1
ATOM 1796 C CA . SER A 1 232 ? 13.293 -26.548 -23.735 1.00 47.78 232 SER A CA 1
ATOM 1797 C C . SER A 1 232 ? 13.648 -27.592 -22.669 1.00 47.78 232 SER A C 1
ATOM 1799 O O . SER A 1 232 ? 13.333 -28.770 -22.814 1.00 47.78 232 SER A O 1
ATOM 1801 N N . GLN A 1 233 ? 14.245 -27.152 -21.560 1.00 37.59 233 GLN A N 1
ATOM 1802 C CA . GLN A 1 233 ? 14.292 -27.932 -20.324 1.00 37.59 233 GLN A CA 1
ATOM 1803 C C . GLN A 1 233 ? 13.176 -27.437 -19.406 1.00 37.59 233 GLN A C 1
ATOM 1805 O O . GLN A 1 233 ? 13.194 -26.302 -18.929 1.00 37.59 233 GLN A O 1
ATOM 1810 N N . SER A 1 234 ? 12.177 -28.293 -19.196 1.00 44.84 234 SER A N 1
ATOM 1811 C CA . SER A 1 234 ? 11.078 -28.097 -18.255 1.00 44.84 234 SER A CA 1
ATOM 1812 C C . SER A 1 234 ? 11.598 -28.191 -16.818 1.00 44.84 234 SER A C 1
ATOM 1814 O O . SER A 1 234 ? 11.447 -29.212 -16.146 1.00 44.84 234 SER A O 1
ATOM 1816 N N . HIS A 1 235 ? 12.242 -27.127 -16.349 1.00 46.97 235 HIS A N 1
ATOM 1817 C CA . HIS A 1 235 ? 12.333 -26.869 -14.919 1.00 46.97 235 HIS A CA 1
ATOM 1818 C C . HIS A 1 235 ? 10.916 -26.588 -14.392 1.00 46.97 235 HIS A C 1
ATOM 1820 O O . HIS A 1 235 ? 10.125 -25.976 -15.121 1.00 46.97 235 HIS A O 1
ATOM 1826 N N . PRO A 1 236 ? 10.559 -27.021 -13.162 1.00 57.38 236 PRO A N 1
ATOM 1827 C CA . PRO A 1 236 ? 9.357 -26.508 -12.513 1.00 57.38 236 PRO A CA 1
ATOM 1828 C C . PRO A 1 236 ? 9.457 -24.991 -12.587 1.00 57.38 236 PRO A C 1
ATOM 1830 O O . PRO A 1 236 ? 10.498 -24.437 -12.241 1.00 57.38 236 PRO A O 1
ATOM 1833 N N . ASN A 1 237 ? 8.451 -24.349 -13.174 1.00 60.28 237 ASN A N 1
ATOM 1834 C CA . ASN A 1 237 ? 8.511 -22.931 -13.481 1.00 60.28 237 ASN A CA 1
ATOM 1835 C C . ASN A 1 237 ? 8.680 -22.166 -12.158 1.00 60.28 237 ASN A C 1
ATOM 1837 O O . ASN A 1 237 ? 7.699 -21.932 -11.459 1.00 60.28 237 ASN A O 1
ATOM 1841 N N . THR A 1 238 ? 9.925 -21.832 -11.791 1.00 77.81 238 THR A N 1
ATOM 1842 C CA . THR A 1 238 ? 10.299 -21.227 -10.497 1.00 77.81 238 THR A CA 1
ATOM 1843 C C . THR A 1 238 ? 9.534 -19.934 -10.236 1.00 77.81 238 THR A C 1
ATOM 1845 O O . THR A 1 238 ? 9.406 -19.494 -9.101 1.00 77.81 238 THR A O 1
ATOM 1848 N N . TYR A 1 239 ? 9.009 -19.334 -11.300 1.00 82.75 239 TYR A N 1
ATOM 1849 C CA . TYR A 1 239 ? 8.348 -18.040 -11.302 1.00 82.75 239 TYR A CA 1
ATOM 1850 C C . TYR A 1 239 ? 6.840 -18.152 -11.542 1.00 82.75 239 TYR A C 1
ATOM 1852 O O . TYR A 1 239 ? 6.203 -17.152 -11.872 1.00 82.75 239 TYR A O 1
ATOM 1860 N N . ALA A 1 240 ? 6.263 -19.354 -11.410 1.00 81.88 240 ALA A N 1
ATOM 1861 C CA . ALA A 1 240 ? 4.823 -19.561 -11.504 1.00 81.88 240 ALA A CA 1
ATOM 1862 C C . ALA A 1 240 ? 4.069 -18.615 -10.542 1.00 81.88 240 ALA A C 1
ATOM 1864 O O . ALA A 1 240 ? 4.516 -18.426 -9.410 1.00 81.88 240 ALA A O 1
ATOM 1865 N N . PRO A 1 241 ? 2.955 -17.999 -10.982 1.00 87.31 241 PRO A N 1
ATOM 1866 C CA . PRO A 1 241 ? 2.216 -18.242 -12.236 1.00 87.31 241 PRO A CA 1
ATOM 1867 C C . PRO A 1 241 ? 2.745 -17.487 -13.472 1.00 87.31 241 PRO A C 1
ATOM 1869 O O . PRO A 1 241 ? 2.156 -17.546 -14.567 1.00 87.31 241 PRO A O 1
ATOM 1872 N N . PHE A 1 242 ? 3.834 -16.737 -13.329 1.00 89.81 242 PHE A N 1
ATOM 1873 C CA . PHE A 1 242 ? 4.406 -15.932 -14.400 1.00 89.81 242 PHE A CA 1
ATOM 1874 C C . PHE A 1 242 ? 5.338 -16.752 -15.294 1.00 89.81 242 PHE A C 1
ATOM 1876 O O . PHE A 1 242 ? 5.919 -17.760 -14.904 1.00 89.81 242 PHE A O 1
ATOM 1883 N N . SER A 1 243 ? 5.432 -16.328 -16.553 1.00 89.25 243 SER A N 1
ATOM 1884 C CA . SER A 1 243 ? 6.242 -17.011 -17.568 1.00 89.25 243 SER A CA 1
ATOM 1885 C C . SER A 1 243 ? 7.719 -16.631 -17.490 1.00 89.25 243 SER A C 1
ATOM 1887 O O . SER A 1 243 ? 8.566 -17.438 -17.845 1.00 89.25 243 SER A O 1
ATOM 1889 N N . ASN A 1 244 ? 8.014 -15.413 -17.027 1.00 92.31 244 ASN A N 1
ATOM 1890 C CA . ASN A 1 244 ? 9.346 -14.818 -17.059 1.00 92.31 244 ASN A CA 1
ATOM 1891 C C . ASN A 1 244 ? 9.667 -14.185 -15.706 1.00 92.31 244 ASN A C 1
ATOM 1893 O O . ASN A 1 244 ? 8.777 -13.632 -15.053 1.00 92.31 244 ASN A O 1
ATOM 1897 N N . TRP A 1 245 ? 10.950 -14.184 -15.344 1.00 93.62 245 TRP A N 1
ATOM 1898 C CA . TRP A 1 245 ? 11.423 -13.586 -14.098 1.00 93.62 245 TRP A CA 1
ATOM 1899 C C . TRP A 1 245 ? 11.141 -12.080 -14.023 1.00 93.62 245 TRP A C 1
ATOM 1901 O O . TRP A 1 245 ? 10.651 -11.612 -13.005 1.00 93.62 245 TRP A O 1
ATOM 1911 N N . SER A 1 246 ? 11.348 -11.334 -15.113 1.00 94.56 246 SER A N 1
ATOM 1912 C CA . SER A 1 246 ? 11.157 -9.872 -15.144 1.00 94.56 246 SER A CA 1
ATOM 1913 C C . SER A 1 246 ? 9.725 -9.468 -14.770 1.00 94.56 246 SER A C 1
ATOM 1915 O O . SER A 1 246 ? 9.504 -8.501 -14.051 1.00 94.56 246 SER A O 1
ATOM 1917 N N . ILE A 1 247 ? 8.744 -10.258 -15.220 1.00 94.25 247 ILE A N 1
ATOM 1918 C CA . ILE A 1 247 ? 7.329 -10.068 -14.885 1.00 94.25 247 ILE A CA 1
ATOM 1919 C C . ILE A 1 247 ? 7.081 -10.448 -13.423 1.00 94.25 247 ILE A C 1
ATOM 1921 O O . ILE A 1 247 ? 6.387 -9.718 -12.727 1.00 94.25 247 ILE A O 1
ATOM 1925 N N . ALA A 1 248 ? 7.643 -11.566 -12.956 1.00 93.50 248 ALA A N 1
ATOM 1926 C CA . ALA A 1 248 ? 7.483 -12.009 -11.575 1.00 93.50 248 ALA A CA 1
ATOM 1927 C C . ALA A 1 248 ? 8.064 -11.002 -10.573 1.00 93.50 248 ALA A C 1
ATOM 1929 O O . ALA A 1 248 ? 7.363 -10.622 -9.647 1.00 93.50 248 ALA A O 1
ATOM 1930 N N . GLY A 1 249 ? 9.289 -10.518 -10.794 1.00 93.19 249 GLY A N 1
ATOM 1931 C CA . GLY A 1 249 ? 9.937 -9.531 -9.926 1.00 93.19 249 GLY A CA 1
ATOM 1932 C C . GLY A 1 249 ? 9.208 -8.187 -9.904 1.00 93.19 249 GLY A C 1
ATOM 1933 O O . GLY A 1 249 ? 9.074 -7.575 -8.851 1.00 93.19 249 GLY A O 1
ATOM 1934 N N . LEU A 1 250 ? 8.664 -7.748 -11.045 1.00 94.69 250 LEU A N 1
ATOM 1935 C CA . LEU A 1 250 ? 7.889 -6.507 -11.107 1.00 94.69 250 LEU A CA 1
ATOM 1936 C C . LEU A 1 250 ? 6.541 -6.624 -10.378 1.00 94.69 250 LEU A C 1
ATOM 1938 O O . LEU A 1 250 ? 6.130 -5.692 -9.688 1.00 94.69 250 LEU A O 1
ATOM 1942 N N . MET A 1 251 ? 5.860 -7.766 -10.512 1.00 94.31 251 MET A N 1
ATOM 1943 C CA . MET A 1 251 ? 4.615 -8.029 -9.786 1.00 94.31 251 MET A CA 1
ATOM 1944 C C . MET A 1 251 ? 4.872 -8.220 -8.281 1.00 94.31 251 MET A C 1
ATOM 1946 O O . MET A 1 251 ? 4.121 -7.680 -7.475 1.00 94.31 251 MET A O 1
ATOM 1950 N N . ASP A 1 252 ? 5.955 -8.904 -7.902 1.00 92.38 252 ASP A N 1
ATOM 1951 C CA . ASP A 1 252 ? 6.394 -9.052 -6.509 1.00 92.38 252 ASP A CA 1
ATOM 1952 C C . ASP A 1 252 ? 6.676 -7.688 -5.868 1.00 92.38 252 ASP A C 1
ATOM 1954 O O . ASP A 1 252 ? 6.070 -7.348 -4.861 1.00 92.38 252 ASP A O 1
ATOM 1958 N N . TRP A 1 253 ? 7.474 -6.825 -6.502 1.00 93.38 253 TRP A N 1
ATOM 1959 C CA . TRP A 1 253 ? 7.695 -5.461 -6.003 1.00 93.38 253 TRP A CA 1
ATOM 1960 C C . TRP A 1 253 ? 6.393 -4.653 -5.852 1.00 93.38 253 TRP A C 1
ATOM 1962 O O . TRP A 1 253 ? 6.215 -3.881 -4.901 1.00 93.38 253 TRP A O 1
ATOM 1972 N N . MET A 1 254 ? 5.456 -4.820 -6.790 1.00 92.19 254 MET A N 1
ATOM 1973 C CA . MET A 1 254 ? 4.169 -4.135 -6.728 1.00 92.19 254 MET A CA 1
ATOM 1974 C C . MET A 1 254 ? 3.384 -4.539 -5.471 1.00 92.19 254 MET A C 1
ATOM 1976 O O . MET A 1 254 ? 2.819 -3.655 -4.822 1.00 92.19 254 MET A O 1
ATOM 1980 N N . TRP A 1 255 ? 3.387 -5.824 -5.108 1.00 89.00 255 TRP A N 1
ATOM 1981 C CA . TRP A 1 255 ? 2.625 -6.370 -3.979 1.00 89.00 255 TRP A CA 1
ATOM 1982 C C . TRP A 1 255 ? 3.350 -6.340 -2.634 1.00 89.00 255 TRP A C 1
ATOM 1984 O O . TRP A 1 255 ? 2.698 -6.214 -1.603 1.00 89.00 255 TRP A O 1
ATOM 1994 N N . THR A 1 256 ? 4.677 -6.388 -2.628 1.00 86.06 256 THR A N 1
ATOM 1995 C CA . THR A 1 256 ? 5.503 -6.509 -1.415 1.00 86.06 256 THR A CA 1
ATOM 1996 C C . THR A 1 256 ? 5.821 -5.143 -0.778 1.00 86.06 256 THR A C 1
ATOM 1998 O O . THR A 1 256 ? 6.731 -5.019 0.033 1.00 86.06 256 THR A O 1
ATOM 2001 N N . GLY A 1 257 ? 5.060 -4.093 -1.112 1.00 79.56 257 GLY A N 1
ATOM 2002 C CA . GLY A 1 257 ? 5.261 -2.740 -0.579 1.00 79.56 257 GLY A CA 1
ATOM 2003 C C . GLY A 1 257 ? 4.003 -2.126 0.024 1.00 79.56 257 GLY A C 1
ATOM 2004 O O . GLY A 1 257 ? 2.889 -2.611 -0.177 1.00 79.56 257 GLY A O 1
ATOM 2005 N N . SER A 1 258 ? 4.188 -1.018 0.735 1.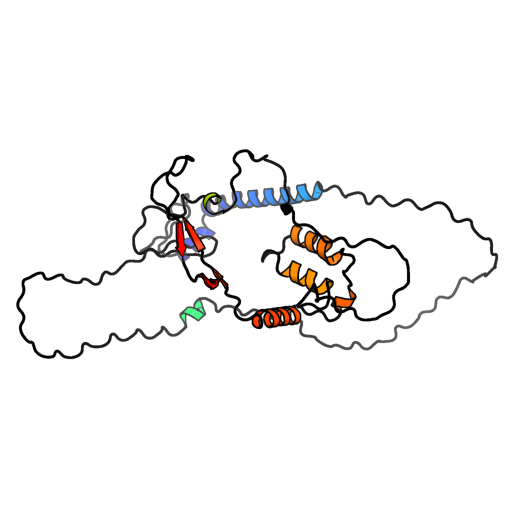00 79.31 258 SER A N 1
ATOM 2006 C CA . SER A 1 258 ? 3.091 -0.229 1.293 1.00 79.31 258 SER A CA 1
ATOM 2007 C C . SER A 1 258 ? 2.150 0.276 0.191 1.00 79.31 258 SER A C 1
ATOM 2009 O O . SER A 1 258 ? 2.542 0.477 -0.963 1.00 79.31 258 SER A O 1
ATOM 2011 N N . HIS A 1 259 ? 0.894 0.557 0.556 1.00 78.31 259 HIS A N 1
ATOM 2012 C CA . HIS A 1 259 ? -0.045 1.272 -0.318 1.00 78.31 259 HIS A CA 1
ATOM 2013 C C . HIS A 1 259 ? 0.492 2.645 -0.761 1.00 78.31 259 HIS A C 1
ATOM 2015 O O . HIS A 1 259 ? 0.055 3.173 -1.784 1.00 78.31 259 HIS A O 1
ATOM 2021 N N . GLN A 1 260 ? 1.442 3.217 -0.013 1.00 80.12 260 GLN A N 1
ATOM 2022 C CA . GLN A 1 260 ? 2.204 4.397 -0.412 1.00 80.12 260 GLN A CA 1
ATOM 2023 C C . GLN A 1 260 ? 3.615 3.976 -0.818 1.00 80.12 260 GLN A C 1
ATOM 2025 O O . GLN A 1 260 ? 4.435 3.661 0.043 1.00 80.12 260 GLN A O 1
ATOM 2030 N N . LYS A 1 261 ? 3.901 4.001 -2.125 1.00 89.00 261 LYS A N 1
ATOM 2031 C CA . LYS A 1 261 ? 5.247 3.718 -2.625 1.00 89.00 261 LYS A CA 1
ATOM 2032 C C . LYS A 1 261 ? 6.213 4.815 -2.177 1.00 89.00 261 LYS A C 1
ATOM 2034 O O . LYS A 1 261 ? 6.044 5.977 -2.548 1.00 89.00 261 LYS A O 1
ATOM 2039 N N . SER A 1 262 ? 7.187 4.454 -1.343 1.00 91.25 262 SER A N 1
ATOM 2040 C CA . SER A 1 262 ? 8.206 5.381 -0.834 1.00 91.25 262 SER A CA 1
ATOM 2041 C C . SER A 1 262 ? 9.410 5.476 -1.780 1.00 91.25 262 SER A C 1
ATOM 2043 O O . SER A 1 262 ? 9.568 4.658 -2.685 1.00 91.25 262 SER A O 1
ATOM 2045 N N . ILE A 1 263 ? 10.292 6.455 -1.553 1.00 92.44 263 ILE A N 1
ATOM 2046 C CA . ILE A 1 263 ? 11.549 6.587 -2.314 1.00 92.44 263 ILE A CA 1
ATOM 2047 C C . ILE A 1 263 ? 12.423 5.333 -2.142 1.00 92.44 263 ILE A C 1
ATOM 2049 O O . ILE A 1 263 ? 12.958 4.823 -3.118 1.00 92.44 263 ILE A O 1
ATOM 2053 N N . ALA A 1 264 ? 12.487 4.769 -0.933 1.00 90.81 264 ALA A N 1
ATOM 2054 C CA . ALA A 1 264 ? 13.254 3.550 -0.678 1.00 90.81 264 ALA A CA 1
ATOM 2055 C C . ALA A 1 264 ? 12.701 2.333 -1.442 1.00 90.81 264 ALA A C 1
ATOM 2057 O O . ALA A 1 264 ? 13.462 1.483 -1.901 1.00 90.81 264 ALA A O 1
ATOM 2058 N N . GLU A 1 265 ? 11.380 2.253 -1.626 1.00 92.94 265 GLU A N 1
ATOM 2059 C CA . GLU A 1 265 ? 10.779 1.197 -2.446 1.00 92.94 265 GLU A CA 1
ATOM 2060 C C . GLU A 1 265 ? 11.099 1.385 -3.934 1.00 92.94 265 GLU A C 1
ATOM 2062 O O . GLU A 1 265 ? 11.247 0.397 -4.653 1.00 92.94 265 GLU A O 1
ATOM 2067 N N . LEU A 1 266 ? 11.246 2.625 -4.411 1.00 93.19 266 LEU A N 1
ATOM 2068 C CA . LEU A 1 266 ? 11.717 2.885 -5.772 1.00 93.19 266 LEU A CA 1
ATOM 2069 C C . LEU A 1 266 ? 13.167 2.417 -5.956 1.00 93.19 266 LEU A C 1
ATOM 2071 O O . LEU A 1 266 ? 13.461 1.747 -6.945 1.00 93.19 266 LEU A O 1
ATOM 2075 N N . ASP A 1 267 ? 14.048 2.692 -4.995 1.00 94.94 267 ASP A N 1
ATOM 2076 C CA . ASP A 1 267 ? 15.429 2.194 -5.033 1.00 94.94 267 ASP A CA 1
ATOM 2077 C C . ASP A 1 267 ? 15.458 0.659 -5.051 1.00 94.94 267 ASP A C 1
ATOM 2079 O O . ASP A 1 267 ? 16.198 0.046 -5.824 1.00 94.94 267 ASP A O 1
ATOM 2083 N N . GLN A 1 268 ? 14.583 0.021 -4.269 1.00 93.38 268 GLN A N 1
ATOM 2084 C CA . GLN A 1 268 ? 14.419 -1.429 -4.276 1.00 93.38 268 GLN A CA 1
ATOM 2085 C C . GLN A 1 268 ? 13.975 -1.957 -5.650 1.00 93.38 268 GLN A C 1
ATOM 2087 O O . GLN A 1 268 ? 14.497 -2.978 -6.094 1.00 93.38 268 GLN A O 1
ATOM 2092 N N . LEU A 1 269 ? 13.057 -1.278 -6.351 1.00 95.19 269 LEU A N 1
ATOM 2093 C CA . LEU A 1 269 ? 12.661 -1.653 -7.716 1.00 95.19 269 LEU A CA 1
ATOM 2094 C C . LEU A 1 269 ? 13.861 -1.624 -8.663 1.00 95.19 269 LEU A C 1
ATOM 2096 O O . LEU A 1 269 ? 14.085 -2.567 -9.422 1.00 95.19 269 LEU A O 1
ATOM 2100 N N . VAL A 1 270 ? 14.633 -0.539 -8.625 1.00 95.56 270 VAL A N 1
ATOM 2101 C CA . VAL A 1 270 ? 15.774 -0.362 -9.524 1.00 95.56 270 VAL A CA 1
ATOM 2102 C C . VAL A 1 270 ? 16.824 -1.436 -9.256 1.00 95.56 270 VAL A C 1
ATOM 2104 O O . VAL A 1 270 ? 17.217 -2.150 -10.177 1.00 95.56 270 VAL A O 1
ATOM 2107 N N . HIS A 1 271 ? 17.238 -1.599 -8.002 1.00 93.38 271 HIS A N 1
ATOM 2108 C CA . HIS A 1 271 ? 18.329 -2.503 -7.655 1.00 93.38 271 HIS A CA 1
ATOM 2109 C C . HIS A 1 271 ? 17.947 -3.982 -7.718 1.00 93.38 271 HIS A C 1
ATOM 2111 O O . HIS A 1 271 ? 18.740 -4.781 -8.211 1.00 93.38 271 HIS A O 1
ATOM 2117 N N . ASN A 1 272 ? 16.746 -4.351 -7.265 1.00 92.19 272 ASN A N 1
ATOM 2118 C CA . ASN A 1 272 ? 16.366 -5.761 -7.160 1.00 92.19 272 ASN A CA 1
ATOM 2119 C C . ASN A 1 272 ? 15.628 -6.284 -8.392 1.00 92.19 272 ASN A C 1
ATOM 2121 O O . ASN A 1 272 ? 15.627 -7.493 -8.610 1.00 92.19 272 ASN A O 1
ATOM 2125 N N . VAL A 1 273 ? 14.983 -5.413 -9.178 1.00 95.12 273 VAL A N 1
ATOM 2126 C CA . VAL A 1 273 ? 14.210 -5.835 -10.356 1.00 95.12 273 VAL A CA 1
ATOM 2127 C C . VAL A 1 273 ? 14.895 -5.414 -11.645 1.00 95.12 273 VAL A C 1
ATOM 2129 O O . VAL A 1 273 ? 15.160 -6.266 -12.485 1.00 95.12 273 VAL A O 1
ATOM 2132 N N . LEU A 1 274 ? 15.185 -4.121 -11.818 1.00 94.56 274 LEU A N 1
ATOM 2133 C CA . LEU A 1 274 ? 15.657 -3.597 -13.107 1.00 94.56 274 LEU A CA 1
ATOM 2134 C C . LEU A 1 274 ? 17.132 -3.910 -13.392 1.00 94.56 274 LEU A C 1
ATOM 2136 O O . LEU A 1 274 ? 17.495 -4.092 -14.551 1.00 94.56 274 LEU A O 1
ATOM 2140 N N . LEU A 1 275 ? 17.976 -3.964 -12.359 1.00 95.81 275 LEU A N 1
ATOM 2141 C CA . LEU A 1 275 ? 19.408 -4.265 -12.487 1.00 95.81 275 LEU A CA 1
ATOM 2142 C C . LEU A 1 275 ? 19.745 -5.760 -12.387 1.00 95.81 275 LEU A C 1
ATOM 2144 O O . LEU A 1 275 ? 20.907 -6.133 -12.558 1.00 95.81 275 LEU A O 1
ATOM 2148 N N . ASP A 1 276 ? 18.768 -6.626 -12.114 1.00 95.31 276 ASP A N 1
ATOM 2149 C CA . ASP A 1 276 ? 19.014 -8.067 -12.087 1.00 95.31 276 ASP A CA 1
ATOM 2150 C C . ASP A 1 276 ? 19.374 -8.559 -13.504 1.00 95.31 276 ASP A C 1
ATOM 2152 O O . ASP A 1 276 ? 18.704 -8.202 -14.475 1.00 95.31 276 ASP A O 1
ATOM 2156 N N . PRO A 1 277 ? 20.399 -9.414 -13.660 1.00 95.25 277 PRO A N 1
ATOM 2157 C CA . PRO A 1 277 ? 20.842 -9.902 -14.969 1.00 95.25 277 PRO A CA 1
ATOM 2158 C C . PRO A 1 277 ? 19.790 -10.729 -15.725 1.00 95.25 277 PRO A C 1
ATOM 2160 O O . PRO A 1 277 ? 19.954 -10.992 -16.914 1.00 95.25 277 PRO A O 1
ATOM 2163 N N . ARG A 1 278 ? 18.726 -11.180 -15.052 1.00 93.50 278 ARG A N 1
ATOM 2164 C CA . ARG A 1 278 ? 17.590 -11.896 -15.654 1.00 93.50 278 ARG A CA 1
ATOM 2165 C C . ARG A 1 278 ? 16.483 -10.946 -16.111 1.00 93.50 278 ARG A C 1
ATOM 2167 O O . ARG A 1 278 ? 15.466 -11.403 -16.644 1.00 93.50 278 ARG A O 1
ATOM 2174 N N . PHE A 1 279 ? 16.621 -9.648 -15.854 1.00 95.56 279 PHE A N 1
ATOM 2175 C CA . PHE A 1 279 ? 15.705 -8.645 -16.358 1.00 95.56 279 PHE A CA 1
ATOM 2176 C C . PHE A 1 279 ? 15.914 -8.468 -17.861 1.00 95.56 279 PHE A C 1
ATOM 2178 O O . PHE A 1 279 ? 17.002 -8.121 -18.309 1.00 95.56 279 PHE A O 1
ATOM 2185 N N . ASP A 1 280 ? 14.858 -8.695 -18.639 1.00 95.94 280 ASP A N 1
ATOM 2186 C CA . ASP A 1 280 ? 14.858 -8.413 -20.069 1.00 95.94 280 ASP A CA 1
ATOM 2187 C C . ASP A 1 280 ? 13.682 -7.475 -20.385 1.00 95.94 280 ASP A C 1
ATOM 2189 O O . ASP A 1 280 ? 12.523 -7.851 -20.160 1.00 95.94 280 ASP A O 1
ATOM 2193 N N . PRO A 1 281 ? 13.951 -6.261 -20.903 1.00 94.75 281 PRO A N 1
ATOM 2194 C CA . PRO A 1 281 ? 12.918 -5.332 -21.349 1.00 94.75 281 PRO A CA 1
ATOM 2195 C C . PRO A 1 281 ? 11.972 -5.922 -22.404 1.00 94.75 281 PRO A C 1
ATOM 2197 O O . PRO A 1 281 ? 10.804 -5.534 -22.444 1.00 94.75 281 PRO A O 1
ATOM 2200 N N . SER A 1 282 ? 12.429 -6.880 -23.221 1.00 95.56 282 SER A N 1
ATOM 2201 C CA . SER A 1 282 ? 11.607 -7.514 -24.265 1.00 95.56 282 SER A CA 1
ATOM 2202 C C . SER A 1 282 ? 10.377 -8.228 -23.686 1.00 95.56 282 SER A C 1
ATOM 2204 O O . SER A 1 282 ? 9.298 -8.252 -24.282 1.00 95.56 282 SER A O 1
ATOM 2206 N N . HIS A 1 283 ? 10.481 -8.731 -22.451 1.00 93.38 283 HIS A N 1
ATOM 2207 C CA . HIS A 1 283 ? 9.373 -9.376 -21.750 1.00 93.38 283 HIS A CA 1
ATOM 2208 C C . HIS A 1 283 ? 8.216 -8.418 -21.426 1.00 93.38 283 HIS A C 1
ATOM 2210 O O . HIS A 1 283 ? 7.124 -8.884 -21.078 1.00 93.38 283 HIS A O 1
ATOM 2216 N N . LEU A 1 284 ? 8.439 -7.102 -21.520 1.00 93.38 284 LEU A N 1
ATOM 2217 C CA . LEU A 1 284 ? 7.459 -6.072 -21.187 1.00 93.38 284 LEU A CA 1
ATOM 2218 C C . LEU A 1 284 ? 6.668 -5.542 -22.388 1.00 93.38 284 LEU A C 1
ATOM 2220 O O . LEU A 1 284 ? 5.672 -4.857 -22.171 1.00 93.38 284 LEU A O 1
ATOM 2224 N N . GLU A 1 285 ? 7.014 -5.902 -23.629 1.00 93.19 285 GLU A N 1
ATOM 2225 C CA . GLU A 1 285 ? 6.350 -5.382 -24.843 1.00 93.19 285 GLU A CA 1
ATOM 2226 C C . GLU A 1 285 ? 4.827 -5.593 -24.852 1.00 93.19 285 GLU A C 1
ATOM 2228 O O . GLU A 1 285 ? 4.075 -4.775 -25.372 1.00 93.19 285 GLU A O 1
ATOM 2233 N N . ASN A 1 286 ? 4.359 -6.677 -24.227 1.00 90.56 286 ASN A N 1
ATOM 2234 C CA . ASN A 1 286 ? 2.938 -7.016 -24.105 1.00 90.56 286 ASN A CA 1
ATOM 2235 C C . ASN A 1 286 ? 2.495 -7.146 -22.639 1.00 90.56 286 ASN A C 1
ATOM 2237 O O . ASN A 1 286 ? 1.547 -7.875 -22.313 1.00 90.56 286 ASN A O 1
ATOM 2241 N N . PHE A 1 287 ? 3.219 -6.500 -21.724 1.00 91.81 287 PHE A N 1
ATOM 2242 C CA . PHE A 1 287 ? 2.903 -6.550 -20.308 1.00 91.81 287 PHE A CA 1
ATOM 2243 C C . PHE A 1 287 ? 1.697 -5.660 -19.989 1.00 91.81 287 PHE A C 1
ATOM 2245 O O . PHE A 1 287 ? 1.636 -4.485 -20.332 1.00 91.81 287 PHE A O 1
ATOM 2252 N N . SER A 1 288 ? 0.719 -6.243 -19.299 1.00 92.62 288 SER A N 1
ATOM 2253 C CA . SER A 1 288 ? -0.443 -5.540 -18.764 1.00 92.62 288 SER A CA 1
ATOM 2254 C C . SER A 1 288 ? -0.676 -6.024 -17.343 1.00 92.62 288 SER A C 1
ATOM 2256 O O . SER A 1 288 ? -0.993 -7.200 -17.139 1.00 92.62 288 SER A O 1
ATOM 2258 N N . THR A 1 289 ? -0.535 -5.121 -16.374 1.00 91.38 289 THR A N 1
ATOM 2259 C CA . THR A 1 289 ? -0.694 -5.422 -14.947 1.00 91.38 289 THR A CA 1
ATOM 2260 C C . THR A 1 289 ? -2.042 -6.075 -14.666 1.00 91.38 289 THR A C 1
ATOM 2262 O O . THR A 1 289 ? -2.079 -7.153 -14.088 1.00 91.38 289 THR A O 1
ATOM 2265 N N . SER A 1 290 ? -3.142 -5.513 -15.181 1.00 92.62 290 SER A N 1
ATOM 2266 C CA . SER A 1 290 ? -4.494 -6.054 -14.981 1.00 92.62 290 SER A CA 1
ATOM 2267 C C . SER A 1 290 ? -4.624 -7.505 -15.448 1.00 92.62 290 SER A C 1
ATOM 2269 O O . SER A 1 290 ? -5.203 -8.333 -14.750 1.00 92.62 290 SER A O 1
ATOM 2271 N N . ARG A 1 291 ? -4.041 -7.847 -16.607 1.00 92.38 291 ARG A N 1
ATOM 2272 C CA . ARG A 1 291 ? -4.069 -9.219 -17.137 1.00 92.38 291 ARG A CA 1
ATOM 2273 C C . ARG A 1 291 ? -3.226 -10.174 -16.294 1.00 92.38 291 ARG A C 1
ATOM 2275 O O . ARG A 1 291 ? -3.577 -11.344 -16.163 1.00 92.38 291 ARG A O 1
ATOM 2282 N N . LYS A 1 292 ? -2.096 -9.702 -15.762 1.00 92.31 292 LYS A N 1
ATOM 2283 C CA . LYS A 1 292 ? -1.198 -10.509 -14.926 1.00 92.31 292 LYS A CA 1
ATOM 2284 C C . LYS A 1 292 ? -1.777 -10.732 -13.530 1.00 92.31 292 LYS A C 1
ATOM 2286 O O . LYS A 1 292 ? -1.713 -11.864 -13.067 1.00 92.31 292 LYS A O 1
ATOM 2291 N N . THR A 1 293 ? -2.403 -9.721 -12.928 1.00 91.69 293 THR A N 1
ATOM 2292 C CA . THR A 1 293 ? -3.145 -9.854 -11.666 1.00 91.69 293 THR A CA 1
ATOM 2293 C C . THR A 1 293 ? -4.299 -10.837 -11.816 1.00 91.69 293 THR A C 1
ATOM 2295 O O . THR A 1 293 ? -4.339 -11.808 -11.081 1.00 91.69 293 THR A O 1
ATOM 2298 N N . ALA A 1 294 ? -5.136 -10.699 -12.852 1.00 90.94 294 ALA A N 1
ATOM 2299 C CA . ALA A 1 294 ? -6.236 -11.640 -13.087 1.00 90.94 294 ALA A CA 1
ATOM 2300 C C . ALA A 1 294 ? -5.755 -13.092 -13.272 1.00 90.94 294 ALA A C 1
ATOM 2302 O O . ALA A 1 294 ? -6.429 -14.032 -12.861 1.00 90.94 294 ALA A O 1
ATOM 2303 N N . LYS A 1 295 ? -4.576 -13.287 -13.881 1.00 90.31 295 LYS A N 1
ATOM 2304 C CA . LYS A 1 295 ? -3.960 -14.613 -14.006 1.00 90.31 295 LYS A CA 1
ATOM 2305 C C . LYS A 1 295 ? -3.473 -15.152 -12.657 1.00 90.31 295 LYS A C 1
ATOM 2307 O O . LYS A 1 295 ? -3.623 -16.345 -12.422 1.00 90.31 295 LYS A O 1
ATOM 2312 N N . LEU A 1 296 ? -2.883 -14.307 -11.804 1.00 89.31 296 LEU A N 1
ATOM 2313 C CA . LEU A 1 296 ? -2.526 -14.703 -10.440 1.00 89.31 296 LEU A CA 1
ATOM 2314 C C . LEU A 1 296 ? -3.787 -15.071 -9.655 1.00 89.31 296 LEU A C 1
ATOM 2316 O O . LEU A 1 296 ? -3.822 -16.149 -9.081 1.00 89.31 296 LEU A O 1
ATOM 2320 N N . ASP A 1 297 ? -4.820 -14.230 -9.682 1.00 88.69 297 ASP A N 1
ATOM 2321 C CA . ASP A 1 297 ? -6.075 -14.478 -8.966 1.00 88.69 297 ASP A CA 1
ATOM 2322 C C . ASP A 1 297 ? -6.712 -15.796 -9.411 1.00 88.69 297 ASP A C 1
ATOM 2324 O O . ASP A 1 297 ? -7.199 -16.560 -8.588 1.00 88.69 297 ASP A O 1
ATOM 2328 N N . GLN A 1 298 ? -6.653 -16.102 -10.710 1.00 87.50 298 GLN A N 1
ATOM 2329 C CA . GLN A 1 298 ? -7.107 -17.380 -11.243 1.00 87.50 298 GLN A CA 1
ATOM 2330 C C . GLN A 1 298 ? -6.274 -18.557 -10.708 1.00 87.50 298 GLN A C 1
ATOM 2332 O O . GLN A 1 298 ? -6.845 -19.560 -10.301 1.00 87.50 298 GLN A O 1
ATOM 2337 N N . ASP A 1 299 ? -4.944 -18.446 -10.691 1.00 84.50 299 ASP A N 1
ATOM 2338 C CA . ASP A 1 299 ? -4.051 -19.496 -10.174 1.00 84.50 299 ASP A CA 1
ATOM 2339 C C . ASP A 1 299 ? -4.222 -19.713 -8.660 1.00 84.50 299 ASP A C 1
ATOM 2341 O O . ASP A 1 299 ? -4.156 -20.841 -8.176 1.00 84.50 299 ASP A O 1
ATOM 2345 N N . LEU A 1 300 ? -4.507 -18.639 -7.917 1.00 81.06 300 LEU A N 1
ATOM 2346 C CA . LEU A 1 300 ? -4.828 -18.690 -6.493 1.00 81.06 300 LEU A CA 1
ATOM 2347 C C . LEU A 1 300 ? -6.225 -19.267 -6.240 1.00 81.06 300 LEU A C 1
ATOM 2349 O O . LEU A 1 300 ? -6.387 -20.038 -5.302 1.00 81.06 300 LEU A O 1
ATOM 2353 N N . ALA A 1 301 ? -7.208 -18.965 -7.092 1.00 75.56 301 ALA A N 1
ATOM 2354 C CA . ALA A 1 301 ? -8.570 -19.488 -6.981 1.00 75.56 301 ALA A CA 1
ATOM 2355 C C . ALA A 1 301 ? -8.669 -21.006 -7.217 1.00 75.56 301 ALA A C 1
ATOM 2357 O O . ALA A 1 301 ? -9.644 -21.620 -6.796 1.00 75.56 301 ALA A O 1
ATOM 2358 N N . PHE A 1 302 ? -7.687 -21.610 -7.898 1.00 61.19 302 PHE A N 1
ATOM 2359 C CA . PHE A 1 302 ? -7.638 -23.053 -8.170 1.00 61.19 302 PHE A CA 1
ATOM 2360 C C . PHE A 1 302 ? -6.741 -23.847 -7.215 1.00 61.19 302 PHE A C 1
ATOM 2362 O O . PHE A 1 302 ? -6.643 -25.067 -7.351 1.00 61.19 302 PHE A O 1
ATOM 2369 N N . LYS A 1 303 ? -6.094 -23.198 -6.243 1.00 63.84 303 LYS A N 1
ATOM 2370 C CA . LYS A 1 303 ? -5.547 -23.917 -5.093 1.00 63.84 303 LYS A CA 1
ATOM 2371 C C . LYS A 1 303 ? -6.693 -24.097 -4.118 1.00 63.84 303 LYS A C 1
ATOM 2373 O O . LYS A 1 303 ? -6.940 -23.190 -3.333 1.00 63.84 303 LYS A O 1
ATOM 2378 N N . ASP A 1 304 ? -7.397 -25.226 -4.268 1.00 58.22 304 ASP A N 1
ATOM 2379 C CA . ASP A 1 304 ? -8.431 -25.733 -3.360 1.00 58.22 304 ASP A CA 1
ATOM 2380 C C . ASP A 1 304 ? -8.201 -25.171 -1.970 1.00 58.22 304 ASP A C 1
ATOM 2382 O O . ASP A 1 304 ? -7.183 -25.535 -1.388 1.00 58.22 304 ASP A O 1
ATOM 2386 N N . ASP A 1 305 ? -9.071 -24.253 -1.530 1.00 57.62 305 ASP A N 1
ATOM 2387 C CA . ASP A 1 305 ? -9.318 -23.827 -0.153 1.00 57.62 305 ASP A CA 1
ATOM 2388 C C . ASP A 1 305 ? -8.342 -24.470 0.833 1.00 57.62 305 ASP A C 1
ATOM 2390 O O . ASP A 1 305 ? -8.697 -25.382 1.581 1.00 57.62 305 ASP A O 1
ATOM 2394 N N . ALA A 1 306 ? -7.075 -24.042 0.776 1.00 58.84 306 ALA A N 1
ATOM 2395 C CA . ALA A 1 306 ? -5.974 -24.727 1.448 1.00 58.84 306 ALA A CA 1
ATOM 2396 C C . ALA A 1 306 ? -5.945 -24.318 2.919 1.00 58.84 306 ALA A C 1
ATOM 2398 O O . ALA A 1 306 ? -4.880 -24.111 3.493 1.00 58.84 306 ALA A O 1
ATOM 2399 N N . TRP A 1 307 ? -7.138 -24.172 3.490 1.00 66.75 307 TRP A N 1
ATOM 2400 C CA . TRP A 1 307 ? -7.395 -24.070 4.899 1.00 66.75 307 TRP A CA 1
ATOM 2401 C C . TRP A 1 307 ? -6.901 -25.361 5.519 1.00 66.75 307 TRP A C 1
ATOM 2403 O O . TRP A 1 307 ? -7.550 -26.408 5.451 1.00 66.75 307 TRP A O 1
ATOM 2413 N N . ILE A 1 308 ? -5.704 -25.301 6.082 1.00 66.94 308 ILE A N 1
ATOM 2414 C CA . ILE A 1 308 ? -5.174 -26.425 6.834 1.00 66.94 308 ILE A CA 1
ATOM 2415 C C . ILE A 1 308 ? -5.791 -26.300 8.221 1.00 66.94 308 ILE A C 1
ATOM 2417 O O . ILE A 1 308 ? -5.593 -25.294 8.905 1.00 66.94 308 ILE A O 1
ATOM 2421 N N . GLU A 1 309 ? -6.551 -27.314 8.636 1.00 79.88 309 GLU A N 1
ATOM 2422 C CA . GLU A 1 309 ? -6.944 -27.444 10.036 1.00 79.88 309 GLU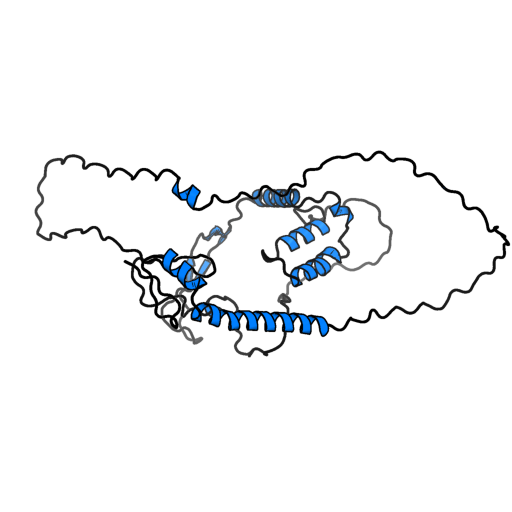 A CA 1
ATOM 2423 C C . GLU A 1 309 ? -5.666 -27.601 10.860 1.00 79.88 309 GLU A C 1
ATOM 2425 O O . GLU A 1 309 ? -4.904 -28.558 10.695 1.00 79.88 309 GLU A O 1
ATOM 2430 N N . CYS A 1 310 ? -5.398 -26.622 11.715 1.00 80.06 310 CYS A N 1
ATOM 2431 C CA . CYS A 1 310 ? -4.266 -26.638 12.617 1.00 80.06 310 CYS A CA 1
ATOM 2432 C C . CYS A 1 310 ? -4.747 -26.442 14.051 1.00 80.06 310 CYS A C 1
ATOM 2434 O O . CYS A 1 310 ? -5.655 -25.660 14.337 1.00 80.06 310 CYS A O 1
ATOM 2436 N N . ASP A 1 311 ? -4.117 -27.172 14.962 1.00 86.56 311 ASP A N 1
ATOM 2437 C CA . ASP A 1 311 ? -4.355 -27.018 16.385 1.00 86.56 311 ASP A CA 1
ATOM 2438 C C . ASP A 1 311 ? -3.475 -25.877 16.899 1.00 86.56 311 ASP A C 1
ATOM 2440 O O . ASP A 1 311 ? -2.243 -25.962 16.871 1.00 86.56 311 ASP A O 1
ATOM 2444 N N . VAL A 1 312 ? -4.096 -24.797 17.375 1.00 87.81 312 VAL A N 1
ATOM 2445 C CA . VAL A 1 312 ? -3.361 -23.672 17.966 1.00 87.81 312 VAL A CA 1
ATOM 2446 C C . VAL A 1 312 ? -3.301 -23.858 19.476 1.00 87.81 312 VAL A C 1
ATOM 2448 O O . VAL A 1 312 ? -4.321 -24.014 20.149 1.00 87.81 312 VAL A O 1
ATOM 2451 N N . GLN A 1 313 ? -2.082 -23.849 20.010 1.00 87.44 313 GLN A N 1
ATOM 2452 C CA . GLN A 1 313 ? -1.824 -23.877 21.445 1.00 87.44 313 GLN A CA 1
ATOM 2453 C C . GLN A 1 313 ? -1.802 -22.447 21.976 1.00 87.44 313 GLN A C 1
ATOM 2455 O O . GLN A 1 313 ? -0.896 -21.678 21.663 1.00 87.44 313 GLN A O 1
ATOM 2460 N N . VAL A 1 314 ? -2.802 -22.094 22.779 1.00 88.62 314 VAL A N 1
ATOM 2461 C CA . VAL A 1 314 ? -2.909 -20.775 23.404 1.00 88.62 314 VAL A CA 1
ATOM 2462 C C . VAL A 1 314 ? -2.565 -20.906 24.880 1.00 88.62 314 VAL A C 1
ATOM 2464 O O . VAL A 1 314 ? -3.123 -21.744 25.591 1.00 88.62 314 VAL A O 1
ATOM 2467 N N . GLN A 1 315 ? -1.636 -20.076 25.347 1.00 87.19 315 GLN A N 1
ATOM 2468 C CA . GLN A 1 315 ? -1.352 -19.941 26.772 1.00 87.19 315 GLN A CA 1
ATOM 2469 C C . GLN A 1 315 ? -2.501 -19.180 27.430 1.00 87.19 315 GLN A C 1
ATOM 2471 O O . GLN A 1 315 ? -2.796 -18.046 27.051 1.00 87.19 315 GLN A O 1
ATOM 2476 N N . VAL A 1 316 ? -3.169 -19.809 28.393 1.00 87.56 316 VAL A N 1
ATOM 2477 C CA . VAL A 1 316 ? -4.279 -19.186 29.115 1.00 87.56 316 VAL A CA 1
ATOM 2478 C C . VAL A 1 316 ? -3.719 -18.486 30.353 1.00 87.56 316 VAL A C 1
ATOM 2480 O O . VAL A 1 316 ? -3.096 -19.155 31.180 1.00 87.56 316 VAL A O 1
ATOM 2483 N N . PRO A 1 317 ? -3.938 -17.167 30.519 1.00 82.69 317 PRO A N 1
ATOM 2484 C CA . PRO A 1 317 ? -3.538 -16.468 31.733 1.00 82.69 317 PRO A CA 1
ATOM 2485 C C . PRO A 1 317 ? -4.257 -17.073 32.943 1.00 82.69 317 PRO A C 1
ATOM 2487 O O . PRO A 1 317 ? -5.482 -17.022 33.041 1.00 82.69 317 PRO A O 1
ATOM 2490 N N . ASP A 1 318 ? -3.499 -17.636 33.878 1.00 82.56 318 ASP A N 1
ATOM 2491 C CA . ASP A 1 318 ? -4.007 -18.255 35.109 1.00 82.56 318 ASP A CA 1
ATOM 2492 C C . ASP A 1 318 ? -3.930 -17.314 36.324 1.00 82.56 318 ASP A C 1
ATOM 2494 O O . ASP A 1 318 ? -4.197 -17.720 37.456 1.00 82.56 318 ASP A O 1
ATOM 2498 N N . GLY A 1 319 ? -3.557 -16.052 36.094 1.00 78.56 319 GLY A N 1
ATOM 2499 C CA . GLY A 1 319 ? -3.443 -15.017 37.119 1.00 78.56 319 GLY A CA 1
ATOM 2500 C C . GLY A 1 319 ? -2.209 -15.133 38.017 1.00 78.56 319 GLY A C 1
ATOM 2501 O O . GLY A 1 319 ? -2.094 -14.348 38.958 1.00 78.56 319 GLY A O 1
ATOM 2502 N N . HIS A 1 320 ? -1.289 -16.063 37.744 1.00 75.56 320 HIS A N 1
ATOM 2503 C CA . HIS A 1 320 ? -0.043 -16.221 38.494 1.00 75.56 320 HIS A CA 1
ATOM 2504 C C . HIS A 1 320 ? 1.147 -15.689 37.680 1.00 75.56 320 HIS A C 1
ATOM 2506 O O . HIS A 1 320 ? 1.171 -15.753 36.452 1.00 75.56 320 HIS A O 1
ATOM 2512 N N . SER A 1 321 ? 2.140 -15.107 38.358 1.00 73.69 321 SER A N 1
ATOM 2513 C CA . SER A 1 321 ? 3.369 -14.646 37.706 1.00 73.69 321 SER A CA 1
ATOM 2514 C C . SER A 1 321 ? 4.330 -15.816 37.523 1.00 73.69 321 SER A C 1
ATOM 2516 O O . SER A 1 321 ? 4.974 -16.225 38.482 1.00 73.69 321 SER A O 1
ATOM 2518 N N . HIS A 1 322 ? 4.441 -16.316 36.293 1.00 69.94 322 HIS A N 1
ATOM 2519 C CA . HIS A 1 322 ? 5.378 -17.376 35.901 1.00 69.94 322 HIS A CA 1
ATOM 2520 C C . HIS A 1 322 ? 6.726 -16.778 35.505 1.00 69.94 322 HIS A C 1
ATOM 2522 O O . HIS A 1 322 ? 7.091 -16.731 34.331 1.00 69.94 322 HIS A O 1
ATOM 2528 N N . SER A 1 323 ? 7.433 -16.232 36.489 1.00 72.56 323 SER A N 1
ATOM 2529 C CA . SER A 1 323 ? 8.717 -15.554 36.269 1.00 72.56 323 SER A CA 1
ATOM 2530 C C . SER A 1 323 ? 9.908 -16.452 36.591 1.00 72.56 323 SER A C 1
ATOM 2532 O O . SER A 1 323 ? 11.032 -16.137 36.195 1.00 72.56 323 SER A O 1
ATOM 2534 N N . GLN A 1 324 ? 9.703 -17.546 37.333 1.00 75.88 324 GLN A N 1
ATOM 2535 C CA . GLN A 1 324 ? 10.775 -18.441 37.750 1.00 75.88 324 GLN A CA 1
ATOM 2536 C C . GLN A 1 324 ? 10.711 -19.795 37.030 1.00 75.88 324 GLN A C 1
ATOM 2538 O O . GLN A 1 324 ? 9.634 -20.345 36.832 1.00 75.88 324 GLN A O 1
ATOM 2543 N N . PRO A 1 325 ? 11.864 -20.416 36.717 1.00 68.88 325 PRO A N 1
ATOM 2544 C CA . PRO A 1 325 ? 11.917 -21.742 36.089 1.00 68.88 325 PRO A CA 1
ATOM 2545 C C . PRO A 1 325 ? 11.402 -22.887 36.986 1.00 68.88 325 PRO A C 1
ATOM 2547 O O . PRO A 1 325 ? 11.356 -24.032 36.545 1.00 68.88 325 PRO A O 1
ATOM 2550 N N . THR A 1 326 ? 11.041 -22.589 38.238 1.00 75.31 326 THR A N 1
ATOM 2551 C CA . THR A 1 326 ? 10.436 -23.527 39.200 1.00 75.31 326 THR A CA 1
ATOM 2552 C C . THR A 1 326 ? 8.911 -23.391 39.281 1.00 75.31 326 THR A C 1
ATOM 2554 O O . THR A 1 326 ? 8.279 -24.178 39.986 1.00 75.31 326 THR A O 1
ATOM 2557 N N . ASP A 1 327 ? 8.329 -22.394 38.606 1.00 73.06 327 ASP A N 1
ATOM 2558 C CA . ASP A 1 327 ? 6.887 -22.152 38.611 1.00 73.06 327 ASP A CA 1
ATOM 2559 C C . ASP A 1 327 ? 6.141 -23.244 37.820 1.00 73.06 327 ASP A C 1
ATOM 2561 O O . ASP A 1 327 ? 6.698 -23.846 36.892 1.00 73.06 327 ASP A O 1
ATOM 2565 N N . PRO A 1 328 ? 4.891 -23.562 38.202 1.00 74.19 328 PRO A N 1
ATOM 2566 C CA . PRO A 1 328 ? 4.077 -24.532 37.478 1.00 74.19 328 PRO A CA 1
ATOM 2567 C C . PRO A 1 328 ? 3.887 -24.098 36.017 1.00 74.19 328 PRO A C 1
ATOM 2569 O O . PRO A 1 328 ? 3.706 -22.925 35.728 1.00 74.19 328 PRO A O 1
ATOM 2572 N N . LEU A 1 329 ? 3.918 -25.055 35.084 1.00 76.69 329 LEU A N 1
ATOM 2573 C CA . LEU A 1 329 ? 3.748 -24.783 33.652 1.00 76.69 329 LEU A CA 1
ATOM 2574 C C . LEU A 1 329 ? 2.443 -24.014 33.384 1.00 76.69 329 LEU A C 1
ATOM 2576 O O . LEU A 1 329 ? 1.379 -24.433 33.847 1.00 76.69 329 LEU A O 1
ATOM 2580 N N . ILE A 1 330 ? 2.536 -22.937 32.595 1.00 81.12 330 ILE A N 1
ATOM 2581 C CA . ILE A 1 330 ? 1.383 -22.140 32.154 1.00 81.12 330 ILE A CA 1
ATOM 2582 C C . ILE A 1 330 ? 0.359 -23.080 31.499 1.00 81.12 330 ILE A C 1
ATOM 2584 O O . ILE A 1 330 ? 0.742 -23.852 30.612 1.00 81.12 330 ILE A O 1
ATOM 2588 N N . PRO A 1 331 ? -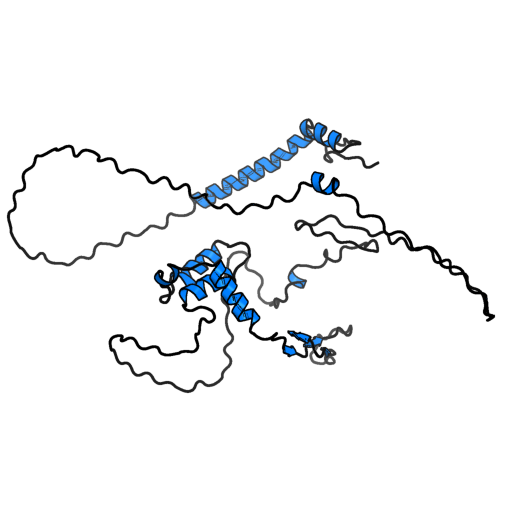0.927 -23.037 31.889 1.00 84.38 331 PRO A N 1
ATOM 2589 C CA . PRO A 1 331 ? -1.951 -23.866 31.271 1.00 84.38 331 PRO A CA 1
ATOM 2590 C C . PRO A 1 331 ? -2.046 -23.586 29.768 1.00 84.38 331 PRO A C 1
ATOM 2592 O O . PRO A 1 331 ? -2.355 -22.473 29.339 1.00 84.38 331 PRO A O 1
ATOM 2595 N N . ILE A 1 332 ? -1.784 -24.613 28.963 1.00 87.06 332 ILE A N 1
ATOM 2596 C CA . ILE A 1 332 ? -1.927 -24.552 27.509 1.00 87.06 332 ILE A CA 1
ATOM 2597 C C . ILE A 1 332 ? -3.299 -25.112 27.152 1.00 87.06 332 ILE A C 1
ATOM 2599 O O . ILE A 1 332 ? -3.621 -26.253 27.485 1.00 87.06 332 ILE A O 1
ATOM 2603 N N . PHE A 1 333 ? -4.099 -24.310 26.461 1.00 87.69 333 PHE A N 1
ATOM 2604 C CA . PHE A 1 333 ? -5.358 -24.742 25.879 1.00 87.69 333 PHE A CA 1
ATOM 2605 C C . PHE A 1 333 ? -5.176 -24.947 24.378 1.00 87.69 333 PHE A C 1
ATOM 2607 O O . PHE A 1 333 ? -4.776 -24.033 23.656 1.00 87.69 333 PHE A O 1
ATOM 2614 N N . THR A 1 334 ? -5.461 -26.157 23.907 1.00 89.50 334 THR A N 1
ATOM 2615 C CA . THR A 1 334 ? -5.462 -26.473 22.479 1.00 89.50 334 THR A CA 1
ATOM 2616 C C . THR A 1 334 ? -6.838 -26.163 21.914 1.00 89.50 334 THR A C 1
ATOM 2618 O O . THR A 1 334 ? -7.825 -26.760 22.341 1.00 89.50 334 THR A O 1
ATOM 2621 N N . VAL A 1 335 ? -6.905 -25.238 20.958 1.00 87.81 335 VAL A N 1
ATOM 2622 C CA . VAL A 1 335 ? -8.125 -24.967 20.192 1.00 87.81 335 VAL A CA 1
ATOM 2623 C C . VAL A 1 335 ? -8.086 -25.838 18.933 1.00 87.81 335 VAL A C 1
ATOM 2625 O O . VAL A 1 335 ? -7.276 -25.548 18.048 1.00 87.81 335 VAL A O 1
ATOM 2628 N N . PRO A 1 336 ? -8.899 -26.907 18.842 1.00 84.12 336 PRO A N 1
ATOM 2629 C CA . PRO A 1 336 ? -8.916 -27.758 17.660 1.00 84.12 336 PRO A CA 1
ATOM 2630 C C . PRO A 1 336 ? -9.672 -27.102 16.500 1.00 84.12 336 PRO A C 1
ATOM 2632 O O . PRO A 1 336 ? -10.638 -26.367 16.716 1.00 84.12 336 PRO A O 1
ATOM 2635 N N . GLY A 1 337 ? -9.268 -27.426 15.270 1.00 78.00 337 GLY A N 1
ATOM 2636 C CA . GLY A 1 337 ? -10.031 -27.097 14.058 1.00 78.00 337 GLY A CA 1
ATOM 2637 C C . GLY A 1 337 ? -9.951 -25.635 13.613 1.00 78.00 337 GLY A C 1
ATOM 2638 O O . GLY A 1 337 ? -10.873 -25.139 12.964 1.00 78.00 337 GLY A O 1
ATOM 2639 N N . LEU A 1 338 ? -8.870 -24.926 13.954 1.00 71.38 338 LEU A N 1
ATOM 2640 C CA . LEU A 1 338 ? -8.614 -23.597 13.405 1.00 71.38 338 LEU A CA 1
ATOM 2641 C C . LEU A 1 338 ? -8.159 -23.725 11.952 1.00 71.38 338 LEU A C 1
ATOM 2643 O O . LEU A 1 338 ? -7.155 -24.368 11.652 1.00 71.38 338 LEU A O 1
ATOM 2647 N N . GLN A 1 339 ? -8.912 -23.101 11.057 1.00 72.56 339 GLN A N 1
ATOM 2648 C CA . GLN A 1 339 ? -8.597 -23.030 9.637 1.00 72.56 339 GLN A CA 1
ATOM 2649 C C . GLN A 1 339 ? -7.562 -21.919 9.421 1.00 72.56 339 GLN A C 1
ATOM 2651 O O . GLN A 1 339 ? -7.829 -20.764 9.764 1.00 72.56 339 GLN A O 1
ATOM 2656 N N . ARG A 1 340 ? -6.379 -22.274 8.903 1.00 55.25 340 ARG A N 1
ATOM 2657 C CA . ARG A 1 340 ? -5.288 -21.338 8.585 1.00 55.25 340 ARG A CA 1
ATOM 2658 C C . ARG A 1 340 ? -5.081 -21.161 7.092 1.00 55.25 340 ARG A C 1
ATOM 2660 O O . ARG A 1 340 ? -5.093 -22.200 6.399 1.00 55.25 340 ARG A O 1
#

Mean predicted aligned error: 23.24 Å

Secondary structure (DSSP, 8-state):
---EE--TTT--EESSHHHHHHHHHH-HHHHHHHHHHHHHHHHHHHHHHHHHHHS------PPPPP---PPPP-------------------PPP--------------PPPHHHHTTSPPPPPPPPPPPPPPPP-------------------PEEPPP-TT----EESS--SS-GGGG--HHHH------TT----SS-------------------------------------TTTT-SSHHHHHHHHHHHSS-SS--HHHHHHHIIIIISSTT--GGGGTT--HHHHHHHHHHHHHTSTT---EEEEEEEPP-SS---STTSPPPPEEEEEEEE-

InterPro domains:
  IPR013087 Zinc finger C2H2-type [PS50157] (4-35)

Sequence (340 aa):
MSLFPCILSCNRSFQTEHGLYIHQDTCAKYSDEDTQLLELLRLHTERITAEAAEQPSQHYTALEPFPDSKPLALSSDVEVDLLNSTDVLMDDIPSPSMDIPSGRGMRNKQPTWKILEQLPVSPIPVSEAPLPETPNILSNSSTSTTIQHPLITKVVETTANIFGVIRAYVTFLTYDPDSTTSLEHLSDLPVNPHLSPPITAPHSLSTHIPSDPYPLPNRQSTTERSKPSEASQSHPNTYAPFSNWSIAGLMDWMWTGSHQKSIAELDQLVHNVLLDPRFDPSHLENFSTSRKTAKLDQDLAFKDDAWIECDVQVQVPDGHSHSQPTDPLIPIFTVPGLQR

Organism: NCBI:txid2056292

pLDDT: mean 70.19, std 20.35, range [31.02, 97.19]

Radius of gyration: 37.58 Å; Cα contacts (8 Å, |Δi|>4): 149; chains: 1; bounding box: 107×75×97 Å

Foldseek 3Di:
DDWDDDPPVQRDTHPDPVVNVVCCVVPPVNVVVCVVVVVVVVVVVVVVVVVVVPPPPPDPPPDDDDDDDDDDDDDDDDDDDDDDDDDDDDDDDDDDDDPPPPCPDPPPPDDDVVVVVPPPDDDDPPPDDDDDDDDDDDDDDDDDDDPPDPPPQDWDKDDQDPVRDIDTDSDDDPDDPCVPPDVVNVDPDPDDPPDDDPPDDDDDDDPDDDDDDDDDPDDDDDDDDDDDDDDDDDDPCPQPPDPAPLLSLVLCLVPVDDPDCDPVSVVCCCVVRVPPPRHDCVVCPPDDPVVVVVSVVVVVVPPPLQFDWDWDWDQDDPVDDPPDPPDDDGDTDTDGGHGD

Solvent-accessible surface area (backbone atoms only — not comparable to full-atom values): 23822 Å² total; per-residue (Å²): 135,74,68,40,66,54,61,86,89,66,75,46,69,21,81,41,68,69,55,39,52,62,42,52,82,69,30,71,71,59,63,55,59,51,53,60,56,52,50,51,52,50,53,53,52,51,50,55,54,49,58,62,69,66,56,72,79,77,75,80,76,76,80,76,82,84,90,86,79,84,84,79,88,74,89,76,93,75,91,76,82,84,86,80,92,70,91,74,80,87,77,87,76,84,78,82,86,73,88,71,80,79,78,71,72,82,75,80,73,74,77,54,72,74,57,62,71,68,51,81,77,76,78,75,82,76,78,80,76,87,78,86,86,80,87,86,78,92,79,92,77,83,90,78,92,77,80,82,69,83,79,78,69,64,66,48,70,51,76,59,47,101,84,66,56,64,51,77,34,69,62,92,69,96,63,66,80,65,81,75,56,52,72,70,82,73,44,93,65,84,81,61,94,86,65,78,79,72,84,87,78,93,77,84,89,75,85,79,79,84,88,76,94,74,88,79,85,85,79,85,87,76,92,78,91,78,85,94,72,96,73,91,74,87,61,79,65,88,39,63,93,40,93,43,59,42,59,35,46,52,53,45,57,66,66,78,50,62,99,66,83,47,73,70,55,52,52,46,44,45,60,69,34,66,64,33,92,72,42,49,76,77,74,50,80,83,63,48,68,71,64,52,51,54,50,45,54,49,58,55,70,67,51,68,81,71,55,45,71,39,71,47,77,41,78,48,89,81,88,68,88,76,82,51,99,84,48,78,80,75,53,69,45,72,46,75,73,40,70,83